Protein AF-A0A371E6W8-F1 (afdb_monomer)

Radius of gyration: 23.43 Å; Cα contacts (8 Å, |Δi|>4): 97; chains: 1; bounding box: 59×49×52 Å

Solvent-accessible surface area (backbone atoms only — not comparable to full-atom values): 14182 Å² total; per-residue (Å²): 139,81,85,80,76,84,75,88,72,76,83,78,86,79,82,90,76,79,87,82,80,89,87,87,87,89,87,84,86,88,83,90,84,78,90,79,74,81,84,56,63,61,93,63,74,95,78,73,58,72,66,61,55,50,50,54,28,56,77,70,69,49,84,85,81,81,55,56,73,90,44,66,69,83,51,40,67,64,51,53,52,50,53,52,51,54,51,46,46,53,62,52,33,75,78,48,79,73,51,54,80,77,47,44,63,58,40,52,50,52,56,31,67,39,60,36,93,54,44,70,44,24,57,39,30,73,72,72,32,46,82,72,87,51,72,65,42,70,77,42,85,29,69,75,62,70,68,62,46,75,69,61,52,51,55,50,50,51,54,30,49,70,47,32,59,59,55,46,51,54,26,47,54,39,35,48,53,50,50,52,56,52,47,55,63,54,50,74,75,55,80,89,79,89,81,60,91,89,62,89,73,90,75,80,60,78,82,56,101,83,66,56,97,84,56,81,114

Nearest PDB structures (foldseek):
  3oyj-assembly1_A-2  TM=7.936E-01  e=2.667E-03  Human spumaretrovirus
  4bdy-assembly1_A  TM=8.231E-01  e=4.164E-03  Human spumaretrovirus
  3oyn-assembly1_A  TM=8.223E-01  e=8.121E-03  Human spumaretrovirus
  7q5b-assembly1_A  TM=6.671E-01  e=5.815E-03  Saccharomyces cerevisiae S288C
  7q5b-assembly1_B  TM=6.963E-01  e=9.078E-03  Saccharomyces cerevisiae S288C

Mean predicted aligned error: 14.88 Å

Foldseek 3Di:
DDDDDDDDDDPCPDDPDDDDDDDDDDDDDDDDDDPPPDPQDDPDPCDDDPVVVVVVCVVVVHDDDGDHPVCCVVCVVVVVLVVQLVVLLVVVCVVVVPVSVVCSVVSVLCQQQDQDPQQSDGVVCLVQLDHDDDPVCVVDVDCCNVVPDPVVVVVVSVVSVVCSVVSNVSSVVSNVVVVVVVCVVVCVPDDDDDDDPPDDDDDDDDDDPPDDPPDDD

Organism: Mucuna pruriens (NCBI:txid157652)

Sequence (217 aa):
MGSRYPWPFPNSSRATQVLVGSSRLLHQMGGGRAAYRPKSYQTMAPSLPPRVTTNFCKELRIRQSFTSVEHPQSNGQAKAANKVILRGLRKRLEEAKGRWAEELPQVLWSYHTTPLSTTNETPFRLTFGTEAVIPVEIGEPSPRTALFEPRENEEELRANLDMLHEVREVAHVREYAVKTRVAGRYDRRAIPRKFHPQDLILRKVTRLTNSNKLTPN

InterPro domains:
  IPR012337 Ribonuclease H-like superfamily [SSF53098] (53-125)
  IPR036397 Ribonuclease H superfamily [G3DSA:3.30.420.10] (41-177)

pLDDT: mean 72.23, std 24.49, range [22.77, 97.5]

Structure (mmCIF, N/CA/C/O backbone):
data_AF-A0A371E6W8-F1
#
_entry.id   AF-A0A371E6W8-F1
#
loop_
_atom_site.group_PDB
_atom_site.id
_atom_site.type_symbol
_atom_site.label_atom_id
_atom_site.label_alt_id
_atom_site.label_comp_id
_atom_site.label_asym_id
_atom_site.label_entity_id
_atom_site.label_seq_id
_atom_site.pdbx_PDB_ins_code
_atom_site.Cartn_x
_atom_site.Cartn_y
_atom_site.Cartn_z
_atom_site.occupancy
_atom_site.B_iso_or_equiv
_atom_site.auth_seq_id
_atom_site.auth_comp_id
_atom_site.auth_asym_id
_atom_site.auth_atom_id
_atom_site.pdbx_PDB_model_num
ATOM 1 N N . MET A 1 1 ? -4.429 24.603 21.345 1.00 28.91 1 MET A N 1
ATOM 2 C CA . MET A 1 1 ? -5.122 23.393 21.832 1.00 28.91 1 MET A CA 1
ATOM 3 C C . MET A 1 1 ? -4.914 22.293 20.804 1.00 28.91 1 MET A C 1
ATOM 5 O O . MET A 1 1 ? -5.586 22.288 19.786 1.00 28.91 1 MET A O 1
ATOM 9 N N . GLY A 1 2 ? -3.889 21.460 20.986 1.00 30.53 2 GLY A N 1
ATOM 10 C CA . GLY A 1 2 ? -3.610 20.336 20.089 1.00 30.53 2 GLY A CA 1
ATOM 11 C C . GLY A 1 2 ? -4.064 19.054 20.766 1.00 30.53 2 GLY A C 1
ATOM 12 O O . GLY A 1 2 ? -3.361 18.567 21.648 1.00 30.53 2 GLY A O 1
ATOM 13 N N . SER A 1 3 ? -5.246 18.556 20.407 1.00 30.55 3 SER A N 1
ATOM 14 C CA . SER A 1 3 ? -5.737 17.282 20.928 1.00 30.55 3 SER A CA 1
ATOM 15 C C . SER A 1 3 ? -4.880 16.150 20.357 1.00 30.55 3 SER A C 1
ATOM 17 O O . SER A 1 3 ? -4.926 15.860 19.162 1.00 30.55 3 SER A O 1
ATOM 19 N N . ARG A 1 4 ? -4.025 15.558 21.199 1.00 36.75 4 ARG A N 1
ATOM 20 C CA . ARG A 1 4 ? -3.280 14.334 20.888 1.00 36.75 4 ARG A CA 1
ATOM 21 C C . ARG A 1 4 ? -4.172 13.153 21.237 1.00 36.75 4 ARG A C 1
ATOM 23 O O . ARG A 1 4 ? -4.150 12.688 22.371 1.00 36.75 4 ARG A O 1
ATOM 30 N N . TYR A 1 5 ? -4.941 12.671 20.269 1.00 36.97 5 TYR A N 1
ATOM 31 C CA . TYR A 1 5 ? -5.586 11.370 20.406 1.00 36.97 5 TYR A CA 1
ATOM 32 C C . TYR A 1 5 ? -4.543 10.261 20.172 1.00 36.97 5 TYR A C 1
ATOM 34 O O . TYR A 1 5 ? -3.871 10.270 19.134 1.00 36.97 5 TYR A O 1
ATOM 42 N N . PRO A 1 6 ? -4.348 9.335 21.125 1.00 39.00 6 PRO A N 1
ATOM 43 C CA . PRO A 1 6 ? -3.501 8.167 20.929 1.00 39.00 6 PRO A CA 1
ATOM 44 C C . PRO A 1 6 ? -4.176 7.206 19.941 1.00 39.00 6 PRO A C 1
ATOM 46 O O . PRO A 1 6 ? -5.302 6.763 20.151 1.00 39.00 6 PRO A O 1
ATOM 49 N N . TRP A 1 7 ? -3.491 6.914 18.837 1.00 40.84 7 TRP A N 1
ATOM 50 C CA . TRP A 1 7 ? -3.974 6.022 17.782 1.00 40.84 7 TRP A CA 1
ATOM 51 C C . TRP A 1 7 ? -3.982 4.564 18.253 1.00 40.84 7 TRP A C 1
ATOM 53 O O . TRP A 1 7 ? -2.954 4.102 18.758 1.00 40.84 7 TRP A O 1
ATOM 63 N N . PRO A 1 8 ? -5.074 3.806 18.052 1.00 37.53 8 PRO A N 1
ATOM 64 C CA . PRO A 1 8 ? -5.091 2.390 18.368 1.00 37.53 8 PRO A CA 1
ATOM 65 C C . PRO A 1 8 ? -4.356 1.641 17.253 1.00 37.53 8 PRO A C 1
ATOM 67 O O . PRO A 1 8 ? -4.936 1.260 16.241 1.00 37.53 8 PRO A O 1
ATOM 70 N N . PHE A 1 9 ? -3.050 1.442 17.414 1.00 35.62 9 PHE A N 1
ATOM 71 C CA . PHE A 1 9 ? -2.365 0.371 16.700 1.00 35.62 9 PHE A CA 1
ATOM 72 C C . PHE A 1 9 ? -2.680 -0.945 17.424 1.00 35.62 9 PHE A C 1
ATOM 74 O O . PHE A 1 9 ? -2.360 -1.066 18.608 1.00 35.62 9 PHE A O 1
ATOM 81 N N . PRO A 1 10 ? -3.263 -1.957 16.762 1.00 34.22 10 PRO A N 1
ATOM 82 C CA . PRO A 1 10 ? -3.248 -3.312 17.291 1.00 34.22 10 PRO A CA 1
ATOM 83 C C . PRO A 1 10 ? -1.788 -3.771 17.395 1.00 34.22 10 PRO A C 1
ATOM 85 O O . PRO A 1 10 ? -1.040 -3.668 16.420 1.00 34.22 10 PRO A O 1
ATOM 88 N N . ASN A 1 11 ? -1.376 -4.263 18.568 1.00 27.16 11 ASN A N 1
ATOM 89 C CA . ASN A 1 11 ? -0.048 -4.841 18.791 1.00 27.16 11 ASN A CA 1
ATOM 90 C C . ASN A 1 11 ? 0.247 -5.907 17.722 1.00 27.16 11 ASN A C 1
ATOM 92 O O . ASN A 1 11 ? -0.306 -7.008 17.740 1.00 27.16 11 ASN A O 1
ATOM 96 N N . SER A 1 12 ? 1.118 -5.580 16.766 1.00 32.25 12 SER A N 1
ATOM 97 C CA . SER A 1 12 ? 1.444 -6.453 15.643 1.00 32.25 12 SER A CA 1
ATOM 98 C C . SER A 1 12 ? 2.452 -7.526 16.063 1.00 32.25 12 SER A C 1
ATOM 100 O O . SER A 1 12 ? 3.624 -7.473 15.694 1.00 32.25 12 SER A O 1
ATOM 102 N N . SER A 1 13 ? 2.014 -8.535 16.815 1.00 29.78 13 SER A N 1
ATOM 103 C CA . SER A 1 13 ? 2.818 -9.752 17.010 1.00 29.78 13 SER A CA 1
ATOM 104 C C . SER A 1 13 ? 2.622 -10.791 15.902 1.00 29.78 13 SER A C 1
ATOM 106 O O . SER A 1 13 ? 3.294 -11.817 15.920 1.00 29.78 13 SER A O 1
ATOM 108 N N . ARG A 1 14 ? 1.767 -10.550 14.897 1.00 30.12 14 ARG A N 1
ATOM 109 C CA . ARG A 1 14 ? 1.618 -11.441 13.732 1.00 30.12 14 ARG A CA 1
ATOM 110 C C . ARG A 1 14 ? 1.256 -10.672 12.461 1.00 30.12 14 ARG A C 1
ATOM 112 O O . ARG A 1 14 ? 0.097 -10.588 12.084 1.00 30.12 14 ARG A O 1
ATOM 119 N N . ALA A 1 15 ? 2.265 -10.144 11.776 1.00 26.59 15 ALA A N 1
ATOM 120 C CA . ALA A 1 15 ? 2.149 -9.713 10.383 1.00 26.59 15 ALA A CA 1
ATOM 121 C C . ALA A 1 15 ? 3.410 -10.134 9.619 1.00 26.59 15 ALA A C 1
ATOM 123 O O . ALA A 1 15 ? 4.240 -9.320 9.229 1.00 26.59 15 ALA A O 1
ATOM 124 N N . THR A 1 16 ? 3.581 -11.444 9.434 1.00 26.95 16 THR A N 1
ATOM 125 C CA . THR A 1 16 ? 4.568 -11.995 8.499 1.00 26.95 16 THR A CA 1
ATOM 126 C C . THR A 1 16 ? 3.832 -12.432 7.239 1.00 26.95 16 THR A C 1
ATOM 128 O O . THR A 1 16 ? 3.564 -13.608 7.030 1.00 26.95 16 THR A O 1
ATOM 131 N N . GLN A 1 17 ? 3.479 -11.470 6.391 1.00 26.89 17 GLN A N 1
ATOM 132 C CA . GLN A 1 17 ? 3.179 -11.734 4.986 1.00 26.89 17 GLN A CA 1
ATOM 133 C C . GLN A 1 17 ? 3.990 -10.759 4.140 1.00 26.89 17 GLN A C 1
ATOM 135 O O . GLN A 1 17 ? 3.574 -9.651 3.818 1.00 26.89 17 GLN A O 1
ATOM 140 N N . VAL A 1 18 ? 5.203 -11.192 3.802 1.00 27.94 18 VAL A N 1
ATOM 141 C CA . VAL A 1 18 ? 5.936 -10.650 2.662 1.00 27.94 18 VAL A CA 1
ATOM 142 C C . VAL A 1 18 ? 5.281 -11.260 1.428 1.00 27.94 18 VAL A C 1
ATOM 144 O O . VAL A 1 18 ? 5.346 -12.472 1.230 1.00 27.94 18 VAL A O 1
ATOM 147 N N . LEU A 1 19 ? 4.616 -10.428 0.628 1.00 23.56 19 LEU A N 1
ATOM 148 C CA . LEU A 1 19 ? 4.056 -10.810 -0.666 1.00 23.56 19 LEU A CA 1
ATOM 149 C C . LEU A 1 19 ? 5.173 -11.372 -1.558 1.00 23.56 19 LEU A C 1
ATOM 151 O O . LEU A 1 19 ? 6.033 -10.649 -2.060 1.00 23.56 19 LEU A O 1
ATOM 155 N N . VAL A 1 20 ? 5.154 -12.693 -1.723 1.00 32.69 20 VAL A N 1
ATOM 156 C CA . VAL A 1 20 ? 5.884 -13.429 -2.752 1.00 32.69 20 VAL A CA 1
ATOM 157 C C . VAL A 1 20 ? 5.051 -13.349 -4.029 1.00 32.69 20 VAL A C 1
ATOM 159 O O . VAL A 1 20 ? 3.929 -13.841 -4.067 1.00 32.69 20 VAL A O 1
ATOM 162 N N . GLY A 1 21 ? 5.599 -12.726 -5.073 1.00 25.44 21 GLY A N 1
ATOM 163 C CA . GLY A 1 21 ? 5.036 -12.713 -6.423 1.00 25.44 21 GLY A CA 1
ATOM 164 C C . GLY A 1 21 ? 5.938 -13.490 -7.378 1.00 25.44 21 GLY A C 1
ATOM 165 O O . GLY A 1 21 ? 7.116 -13.173 -7.529 1.00 25.44 21 GLY A O 1
ATOM 166 N N . SER A 1 22 ? 5.369 -14.539 -7.958 1.00 24.81 22 SER A N 1
ATOM 167 C CA . SER A 1 22 ? 5.996 -15.669 -8.643 1.00 24.81 22 SER A CA 1
ATOM 168 C C . SER A 1 22 ? 6.833 -15.360 -9.890 1.00 24.81 22 SER A C 1
ATOM 170 O O . SER A 1 22 ? 6.531 -14.476 -10.686 1.00 24.81 22 SER A O 1
ATOM 172 N N . SER A 1 23 ? 7.842 -16.211 -10.098 1.00 24.88 23 SER A N 1
ATOM 173 C CA . SER A 1 23 ? 8.599 -16.377 -11.340 1.00 24.88 23 SER A CA 1
ATOM 174 C C . SER A 1 23 ? 8.321 -17.775 -11.919 1.00 24.88 23 SER A C 1
ATOM 176 O O . SER A 1 23 ? 8.393 -18.769 -11.197 1.00 24.88 23 SER A O 1
ATOM 178 N N . ARG A 1 24 ? 8.004 -17.840 -13.216 1.00 24.92 24 ARG A N 1
ATOM 179 C CA . ARG A 1 24 ? 8.022 -19.007 -14.128 1.00 24.92 24 ARG A CA 1
ATOM 180 C C . ARG A 1 24 ? 8.459 -18.414 -15.476 1.00 24.92 24 ARG A C 1
ATOM 182 O O . ARG A 1 24 ? 7.909 -17.389 -15.849 1.00 24.92 24 ARG A O 1
ATOM 189 N N . LEU A 1 25 ? 9.451 -18.886 -16.227 1.00 26.02 25 LEU A N 1
ATOM 190 C CA . LEU A 1 25 ? 10.055 -20.204 -16.421 1.00 26.02 25 LEU A CA 1
ATOM 191 C C . LEU A 1 25 ? 11.552 -20.039 -16.766 1.00 26.02 25 LEU A C 1
ATOM 193 O O . LEU A 1 25 ? 11.917 -19.085 -17.448 1.00 26.02 25 LEU A O 1
ATOM 197 N N . LEU A 1 26 ? 12.391 -21.003 -16.374 1.00 28.69 26 LEU A N 1
ATOM 198 C CA . LEU A 1 26 ? 13.688 -21.278 -17.008 1.00 28.69 26 LEU A CA 1
ATOM 199 C C . LEU A 1 26 ? 13.888 -22.795 -17.107 1.00 28.69 26 LEU A C 1
ATOM 201 O O . LEU A 1 26 ? 13.787 -23.495 -16.105 1.00 28.69 26 LEU A O 1
ATOM 205 N N . HIS A 1 27 ? 14.220 -23.256 -18.308 1.00 27.94 27 HIS A N 1
ATOM 206 C CA . HIS A 1 27 ? 14.991 -24.460 -18.645 1.00 27.94 27 HIS A CA 1
ATOM 207 C C . HIS A 1 27 ? 15.709 -24.107 -19.964 1.00 27.94 27 HIS A C 1
ATOM 209 O O . HIS A 1 27 ? 15.103 -23.441 -20.796 1.00 27.94 27 HIS A O 1
ATOM 215 N N . GLN A 1 28 ? 16.953 -24.471 -20.276 1.00 26.64 28 GLN A N 1
ATOM 216 C CA . GLN A 1 28 ? 18.067 -25.144 -19.595 1.00 26.64 28 GLN A CA 1
ATOM 217 C C . GLN A 1 28 ? 19.309 -24.976 -20.516 1.00 26.64 28 GLN A C 1
ATOM 219 O O . GLN A 1 28 ? 19.179 -24.423 -21.605 1.00 26.64 28 GLN A O 1
ATOM 224 N N . MET A 1 29 ? 20.457 -25.535 -20.100 1.00 22.77 29 MET A N 1
ATOM 225 C CA . MET A 1 29 ? 21.792 -25.636 -20.738 1.00 22.77 29 MET A CA 1
ATOM 226 C C . MET A 1 29 ? 22.734 -24.497 -20.298 1.00 22.77 29 MET A C 1
ATOM 228 O O . MET A 1 29 ? 22.513 -23.342 -20.623 1.00 22.77 29 MET A O 1
ATOM 232 N N . GLY A 1 30 ? 23.768 -24.687 -19.472 1.00 26.36 30 GLY A N 1
ATOM 233 C CA . GLY A 1 30 ? 24.645 -25.844 -19.280 1.00 26.36 30 GLY A CA 1
ATOM 234 C C . GLY A 1 30 ? 25.975 -25.571 -19.989 1.00 26.36 30 GLY A C 1
ATOM 235 O O . GLY A 1 30 ? 26.067 -25.777 -21.190 1.00 26.36 30 GLY A O 1
ATOM 236 N N . GLY A 1 31 ? 26.991 -25.090 -19.261 1.00 24.52 31 GLY A N 1
ATOM 237 C CA . GLY A 1 31 ? 28.349 -24.884 -19.791 1.00 24.52 31 GLY A CA 1
ATOM 238 C C . GLY A 1 31 ? 29.121 -23.816 -19.015 1.00 24.52 31 GLY A C 1
ATOM 239 O O . GLY A 1 31 ? 28.704 -22.666 -18.959 1.00 24.52 31 GLY A O 1
ATOM 240 N N . GLY A 1 32 ? 30.193 -24.219 -18.331 1.00 27.38 32 GLY A N 1
ATOM 241 C CA . GLY A 1 32 ? 30.806 -23.452 -17.248 1.00 27.38 32 GLY A CA 1
ATOM 242 C C . GLY A 1 32 ? 31.886 -22.421 -17.603 1.00 27.38 32 GLY A C 1
ATOM 243 O O . GLY A 1 32 ? 32.284 -22.241 -18.749 1.00 27.38 32 GLY A O 1
ATOM 244 N N . ARG A 1 33 ? 32.420 -21.883 -16.494 1.00 28.64 33 ARG A N 1
ATOM 245 C CA . ARG A 1 33 ? 33.581 -20.998 -16.254 1.00 28.64 33 ARG A CA 1
ATOM 246 C C . ARG A 1 33 ? 33.255 -19.524 -15.973 1.00 28.64 33 ARG A C 1
ATOM 248 O O . ARG A 1 33 ? 32.541 -18.858 -16.704 1.00 28.64 33 ARG A O 1
ATOM 255 N N . ALA A 1 34 ? 33.858 -19.078 -14.865 1.00 27.69 34 ALA A N 1
ATOM 256 C CA . ALA A 1 34 ? 33.789 -17.780 -14.194 1.00 27.69 34 ALA A CA 1
ATOM 257 C C . ALA A 1 34 ? 32.403 -17.388 -13.647 1.00 27.69 34 ALA A C 1
ATOM 259 O O . ALA A 1 34 ? 31.585 -16.766 -14.316 1.00 27.69 34 ALA A O 1
ATOM 260 N N . ALA A 1 35 ? 32.170 -17.698 -12.367 1.00 27.05 35 ALA A N 1
ATOM 261 C CA . ALA A 1 35 ? 31.040 -17.179 -11.603 1.00 27.05 35 ALA A CA 1
ATOM 262 C C . ALA A 1 35 ? 31.192 -15.660 -11.393 1.00 27.05 35 ALA A C 1
ATOM 264 O O . ALA A 1 35 ? 31.630 -15.191 -10.342 1.00 27.05 35 ALA A O 1
ATOM 265 N N . TYR A 1 36 ? 30.830 -14.875 -12.407 1.00 30.41 36 TYR A N 1
ATOM 266 C CA . TYR A 1 36 ? 30.583 -13.452 -12.249 1.00 30.41 36 TYR A CA 1
ATOM 267 C C . TYR A 1 36 ? 29.323 -13.287 -11.394 1.00 30.41 36 TYR A C 1
ATOM 269 O O . TYR A 1 36 ? 28.207 -13.549 -11.836 1.00 30.41 36 TYR A O 1
ATOM 277 N N . ARG A 1 37 ? 29.510 -12.908 -10.127 1.00 25.42 37 ARG A N 1
ATOM 278 C CA . ARG A 1 37 ? 28.429 -12.655 -9.169 1.00 25.42 37 ARG A CA 1
ATOM 279 C C . ARG A 1 37 ? 27.874 -11.249 -9.436 1.00 25.42 37 ARG A C 1
ATOM 281 O O . ARG A 1 37 ? 28.587 -10.283 -9.152 1.00 25.42 37 ARG A O 1
ATOM 288 N N . PRO A 1 38 ? 26.642 -11.076 -9.950 1.00 28.50 38 PRO A N 1
ATOM 289 C CA . PRO A 1 38 ? 26.111 -9.742 -10.189 1.00 28.50 38 PRO A CA 1
ATOM 290 C C . PRO A 1 38 ? 25.911 -9.052 -8.837 1.00 28.50 38 PRO A C 1
ATOM 292 O O . PRO A 1 38 ? 25.136 -9.515 -8.000 1.00 28.50 38 PRO A O 1
ATOM 295 N N . LYS A 1 39 ? 26.621 -7.947 -8.593 1.00 29.12 39 LYS A N 1
ATOM 296 C CA . LYS A 1 39 ? 26.328 -7.053 -7.468 1.00 29.12 39 LYS A CA 1
ATOM 297 C C . LYS A 1 39 ? 25.101 -6.217 -7.836 1.00 29.12 39 LYS A C 1
ATOM 299 O O . LYS A 1 39 ? 25.222 -5.114 -8.359 1.00 29.12 39 LYS A O 1
ATOM 304 N N . SER A 1 40 ? 23.912 -6.760 -7.600 1.00 32.44 40 SER A N 1
ATOM 305 C CA . SER A 1 40 ? 22.656 -6.015 -7.674 1.00 32.44 40 SER A CA 1
ATOM 306 C C . SER A 1 40 ? 22.474 -5.223 -6.382 1.00 32.44 40 SER A C 1
ATOM 308 O O . SER A 1 40 ? 21.963 -5.734 -5.385 1.00 32.44 40 SER A O 1
ATOM 310 N N . TYR A 1 41 ? 22.914 -3.970 -6.386 1.00 34.06 41 TYR A N 1
ATOM 311 C CA . TYR A 1 41 ? 22.511 -3.021 -5.361 1.00 34.06 41 TYR A CA 1
ATOM 312 C C . TYR A 1 41 ? 21.059 -2.636 -5.656 1.00 34.06 41 TYR A C 1
ATOM 314 O O . TYR A 1 41 ? 20.782 -1.873 -6.579 1.00 34.06 41 TYR A O 1
ATOM 322 N N . GLN A 1 42 ? 20.111 -3.159 -4.875 1.00 41.91 42 GLN A N 1
ATOM 323 C CA . GLN A 1 42 ? 18.869 -2.419 -4.643 1.00 41.91 42 GLN A CA 1
ATOM 324 C C . GLN A 1 42 ? 19.259 -0.983 -4.263 1.00 41.91 42 GLN A C 1
ATOM 326 O O . GLN A 1 42 ? 20.332 -0.778 -3.692 1.00 41.91 42 GLN A O 1
ATOM 331 N N . THR A 1 43 ? 18.423 0.012 -4.566 1.00 39.72 43 THR A N 1
ATOM 332 C CA . THR A 1 43 ? 18.554 1.356 -3.984 1.00 39.72 43 THR A CA 1
ATOM 333 C C . THR A 1 43 ? 18.329 1.249 -2.472 1.00 39.72 43 THR A C 1
ATOM 335 O O . THR A 1 43 ? 17.279 1.599 -1.948 1.00 39.72 43 THR A O 1
ATOM 338 N N . MET A 1 44 ? 19.303 0.671 -1.780 1.00 34.59 44 MET A N 1
ATOM 339 C CA . MET A 1 44 ? 19.497 0.764 -0.359 1.00 34.59 44 MET A CA 1
ATOM 340 C C . MET A 1 44 ? 20.039 2.171 -0.164 1.00 34.59 44 MET A C 1
ATOM 342 O O . MET A 1 44 ? 21.174 2.469 -0.536 1.00 34.59 44 MET A O 1
ATOM 346 N N .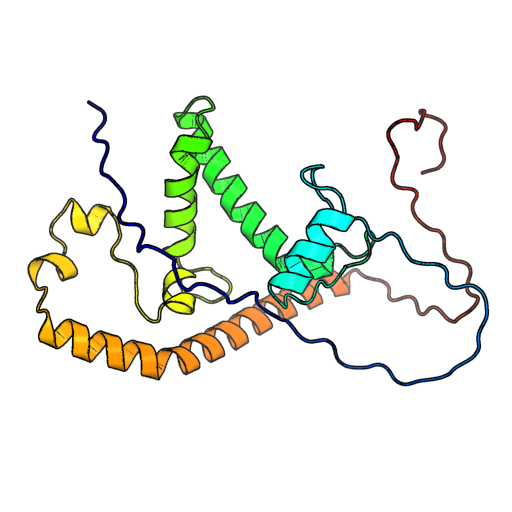 ALA A 1 45 ? 19.229 3.045 0.431 1.00 34.91 45 ALA A N 1
ATOM 347 C CA . ALA A 1 45 ? 19.830 4.000 1.346 1.00 34.91 45 ALA A CA 1
ATOM 348 C C . ALA A 1 45 ? 20.762 3.191 2.278 1.00 34.91 45 ALA A C 1
ATOM 350 O O . ALA A 1 45 ? 20.386 2.077 2.658 1.00 34.91 45 ALA A O 1
ATOM 351 N N . PRO A 1 46 ? 21.986 3.655 2.566 1.00 39.81 46 PRO A N 1
ATOM 352 C CA . PRO A 1 46 ? 23.003 2.856 3.239 1.00 39.81 46 PRO A CA 1
ATOM 353 C C . PRO A 1 46 ? 22.618 2.684 4.709 1.00 39.81 46 PRO A C 1
ATOM 355 O O . PRO A 1 46 ? 23.111 3.407 5.563 1.00 39.81 46 PRO A O 1
ATOM 358 N N . SER A 1 47 ? 21.692 1.778 5.012 1.00 56.56 47 SER A N 1
ATOM 359 C CA . SER A 1 47 ? 21.238 1.571 6.384 1.00 56.56 47 SER A CA 1
ATOM 360 C C . SER A 1 47 ? 21.695 0.252 6.990 1.00 56.56 47 SER A C 1
ATOM 362 O O . SER A 1 47 ? 21.758 0.205 8.208 1.00 56.56 47 SER A O 1
ATOM 364 N N . LEU A 1 48 ? 22.123 -0.770 6.228 1.00 49.72 48 LEU A N 1
ATOM 365 C CA . LEU A 1 48 ? 22.749 -1.980 6.796 1.00 49.72 48 LEU A CA 1
ATOM 366 C C . LEU A 1 48 ? 23.719 -2.688 5.816 1.00 49.72 48 LEU A C 1
ATOM 368 O O . LEU A 1 48 ? 23.440 -2.746 4.615 1.00 49.72 48 LEU A O 1
ATOM 372 N N . PRO A 1 49 ? 24.834 -3.287 6.292 1.00 68.31 49 PRO A N 1
ATOM 373 C CA . PRO A 1 49 ? 25.753 -4.056 5.450 1.00 68.31 49 PRO A CA 1
ATOM 374 C C . PRO A 1 49 ? 25.088 -5.314 4.852 1.00 68.31 49 PRO A C 1
ATOM 376 O O . PRO A 1 49 ? 24.373 -6.016 5.571 1.00 68.31 49 PRO A O 1
ATOM 379 N N . PRO A 1 50 ? 25.401 -5.712 3.599 1.00 68.56 50 PRO A N 1
ATOM 380 C CA . PRO A 1 50 ? 24.764 -6.858 2.929 1.00 68.56 50 PRO A CA 1
ATOM 381 C C . PRO A 1 50 ? 24.858 -8.196 3.680 1.00 68.56 50 PRO A C 1
ATOM 383 O O . PRO A 1 50 ? 24.016 -9.074 3.512 1.00 68.56 50 PRO A O 1
ATOM 386 N N . ARG A 1 51 ? 25.898 -8.381 4.502 1.00 72.12 51 ARG A N 1
ATOM 387 C CA . ARG A 1 51 ? 26.075 -9.596 5.316 1.00 72.12 51 ARG A CA 1
ATOM 388 C C . ARG A 1 51 ? 25.068 -9.665 6.463 1.00 72.12 51 ARG A C 1
ATOM 390 O O . ARG A 1 51 ? 24.489 -10.720 6.690 1.00 72.12 51 ARG A O 1
ATOM 397 N N . VAL A 1 52 ? 24.830 -8.532 7.124 1.00 77.94 52 VAL A N 1
ATOM 398 C CA . VAL A 1 52 ? 23.869 -8.410 8.228 1.00 77.94 52 VAL A CA 1
ATOM 399 C C . VAL A 1 52 ? 22.457 -8.673 7.712 1.00 77.94 52 VAL A C 1
ATOM 401 O O . VAL A 1 52 ? 21.739 -9.494 8.272 1.00 77.94 52 VAL A O 1
ATOM 404 N N . THR A 1 53 ? 22.089 -8.073 6.577 1.00 76.44 53 THR A N 1
ATOM 405 C CA . THR A 1 53 ? 20.763 -8.277 5.975 1.00 76.44 53 THR A CA 1
ATOM 406 C C . THR A 1 53 ? 20.561 -9.708 5.474 1.00 76.44 53 THR A C 1
ATOM 408 O O . THR A 1 53 ? 19.472 -10.261 5.615 1.00 76.44 53 THR A O 1
ATOM 411 N N . THR A 1 54 ? 21.600 -10.345 4.921 1.00 80.88 54 THR A N 1
ATOM 412 C CA . THR A 1 54 ? 21.531 -11.749 4.476 1.00 80.88 54 THR A CA 1
ATOM 413 C C . THR A 1 54 ? 21.306 -12.703 5.648 1.00 80.88 54 THR A C 1
ATOM 415 O O . THR A 1 54 ? 20.487 -13.611 5.534 1.00 80.88 54 THR A O 1
ATOM 418 N N . ASN A 1 55 ? 22.019 -12.511 6.760 1.00 85.06 55 ASN A N 1
ATOM 419 C CA . ASN A 1 55 ? 21.874 -13.361 7.942 1.00 85.06 55 ASN A CA 1
ATOM 420 C C . ASN A 1 55 ? 20.499 -13.178 8.587 1.00 85.06 55 ASN A C 1
ATOM 422 O O . ASN A 1 55 ? 19.793 -14.163 8.775 1.00 85.06 55 ASN A O 1
ATOM 426 N N . PHE A 1 56 ? 20.066 -11.929 8.767 1.00 84.31 56 PHE A N 1
ATOM 427 C CA . PHE A 1 56 ? 18.734 -11.603 9.276 1.00 84.31 56 PHE A CA 1
ATOM 428 C C . PHE A 1 56 ? 17.612 -12.262 8.456 1.00 84.31 56 PHE A C 1
ATOM 430 O O . PHE A 1 56 ? 16.712 -12.899 9.000 1.00 84.31 56 PHE A O 1
ATOM 437 N N . CYS A 1 57 ? 17.676 -12.185 7.121 1.00 86.56 57 CYS A N 1
ATOM 438 C CA . CYS A 1 57 ? 16.671 -12.842 6.286 1.00 86.56 57 CYS A CA 1
ATOM 439 C C . CYS A 1 57 ? 16.744 -14.370 6.352 1.00 86.56 57 CYS A C 1
ATOM 441 O O . CYS A 1 57 ? 15.703 -15.013 6.282 1.00 86.56 57 CYS A O 1
ATOM 443 N N . LYS A 1 58 ? 17.931 -14.967 6.500 1.00 86.75 58 LYS A N 1
ATOM 444 C CA . LYS A 1 58 ? 18.058 -16.422 6.675 1.00 86.75 58 LYS A CA 1
ATOM 445 C C . LYS A 1 58 ? 17.447 -16.892 7.992 1.00 86.75 58 LYS A C 1
ATOM 447 O O . LYS A 1 58 ? 16.709 -17.873 7.978 1.00 86.75 58 LYS A O 1
ATOM 452 N N . GLU A 1 59 ? 17.716 -16.184 9.087 1.00 90.88 59 GLU A N 1
ATOM 453 C CA . GLU A 1 59 ? 17.151 -16.471 10.412 1.00 90.88 59 GLU A CA 1
ATOM 454 C C . GLU A 1 59 ? 15.620 -16.447 10.379 1.00 90.88 59 GLU A C 1
ATOM 456 O O . GLU A 1 59 ? 14.969 -17.365 10.872 1.00 90.88 59 GLU A O 1
ATOM 461 N N . LEU A 1 60 ? 15.041 -15.460 9.690 1.00 91.69 60 LEU A N 1
ATOM 462 C CA . LEU A 1 60 ? 13.591 -15.327 9.526 1.00 91.69 60 LEU A CA 1
ATOM 463 C C . LEU A 1 60 ? 13.004 -16.157 8.370 1.00 91.69 60 LEU A C 1
ATOM 465 O O . LEU A 1 60 ? 11.821 -16.020 8.061 1.00 91.69 60 LEU A O 1
ATOM 469 N N . ARG A 1 61 ? 13.806 -17.002 7.705 1.00 89.69 61 ARG A N 1
ATOM 470 C CA . ARG A 1 61 ? 13.404 -17.801 6.527 1.00 89.69 61 ARG A CA 1
ATOM 471 C C . ARG A 1 61 ? 12.804 -16.963 5.383 1.00 89.69 61 ARG A C 1
ATOM 473 O O . ARG A 1 61 ? 11.982 -17.439 4.602 1.00 89.69 61 ARG A O 1
ATOM 480 N N . ILE A 1 62 ? 13.246 -15.715 5.250 1.00 88.50 62 ILE A N 1
ATOM 481 C CA . ILE A 1 62 ? 12.842 -14.782 4.197 1.00 88.50 62 ILE A CA 1
ATOM 482 C C . ILE A 1 62 ? 13.713 -15.010 2.960 1.00 88.50 62 ILE A C 1
ATOM 484 O O . ILE A 1 62 ? 14.934 -14.826 2.977 1.00 88.50 62 ILE A O 1
ATOM 488 N N . ARG A 1 63 ? 13.077 -15.352 1.837 1.00 84.06 63 ARG A N 1
ATOM 489 C CA . ARG A 1 63 ? 13.753 -15.449 0.540 1.00 84.06 63 ARG A CA 1
ATOM 490 C C . ARG A 1 63 ? 13.976 -14.053 -0.043 1.00 84.06 63 ARG A C 1
ATOM 492 O O . ARG A 1 63 ? 13.033 -13.402 -0.483 1.00 84.06 63 ARG A O 1
ATOM 499 N N . GLN A 1 64 ? 15.231 -13.617 -0.110 1.00 78.00 64 GLN A N 1
ATOM 500 C CA . GLN A 1 64 ? 15.585 -12.377 -0.800 1.00 78.00 64 GLN A CA 1
ATOM 501 C C . GLN A 1 64 ? 15.578 -12.580 -2.319 1.00 78.00 64 GLN A C 1
ATOM 503 O O . GLN A 1 64 ? 16.191 -13.514 -2.839 1.00 78.00 64 GLN A O 1
ATOM 508 N N . SER A 1 65 ? 14.904 -11.680 -3.030 1.00 77.50 65 SER A N 1
ATOM 509 C CA . SER A 1 65 ? 14.973 -11.571 -4.484 1.00 77.50 65 SER A CA 1
ATOM 510 C C . SER A 1 65 ? 15.560 -10.213 -4.855 1.00 77.50 65 SER A C 1
ATOM 512 O O . SER A 1 65 ? 15.201 -9.182 -4.284 1.00 77.50 65 SER A O 1
ATOM 514 N N . PHE A 1 66 ? 16.504 -10.217 -5.793 1.00 69.69 66 PHE A N 1
ATOM 515 C CA . PHE A 1 66 ? 17.134 -8.999 -6.280 1.00 69.69 66 PHE A CA 1
ATOM 516 C C . PHE A 1 66 ? 16.692 -8.724 -7.707 1.00 69.69 66 PHE A C 1
ATOM 518 O O . PHE A 1 66 ? 16.722 -9.600 -8.568 1.00 69.69 66 PHE A O 1
ATOM 525 N N . THR A 1 67 ? 16.304 -7.481 -7.952 1.00 64.44 67 THR A N 1
ATOM 526 C CA . THR A 1 67 ? 15.993 -6.976 -9.285 1.00 64.44 67 THR A CA 1
ATOM 527 C C . THR A 1 67 ? 17.239 -6.307 -9.851 1.00 64.44 67 THR A C 1
ATOM 529 O O . THR A 1 67 ? 17.948 -5.615 -9.115 1.00 64.44 67 THR A O 1
ATOM 532 N N . SER A 1 68 ? 17.510 -6.477 -11.147 1.00 60.06 68 SER A N 1
ATOM 533 C CA . SER A 1 68 ? 18.596 -5.740 -11.804 1.00 60.06 68 SER A CA 1
ATOM 534 C C . SER A 1 68 ? 18.370 -4.229 -11.668 1.00 60.06 68 SER A C 1
ATOM 536 O O . SER A 1 68 ? 17.234 -3.757 -11.766 1.00 60.06 68 SER A O 1
ATOM 538 N N . VAL A 1 69 ? 19.451 -3.466 -11.470 1.00 55.38 69 VAL A N 1
ATOM 539 C CA . VAL A 1 69 ? 19.431 -1.990 -11.374 1.00 55.38 69 VAL A CA 1
ATOM 540 C C . VAL A 1 69 ? 18.775 -1.367 -12.612 1.00 55.38 69 VAL A C 1
ATOM 542 O O . VAL A 1 69 ? 18.101 -0.343 -12.526 1.00 55.38 69 VAL A O 1
ATOM 545 N N . GLU A 1 70 ? 18.914 -2.035 -13.753 1.00 51.47 70 GLU A N 1
ATOM 546 C CA . GLU A 1 70 ? 18.414 -1.594 -15.053 1.00 51.47 70 GLU A CA 1
ATOM 547 C C . GLU A 1 70 ? 16.927 -1.896 -15.271 1.00 51.47 70 GLU A C 1
ATOM 549 O O . GLU A 1 70 ? 16.353 -1.422 -16.245 1.00 51.47 70 GLU A O 1
ATOM 554 N N . HIS A 1 71 ? 16.287 -2.671 -14.386 1.00 47.66 71 HIS A N 1
ATOM 555 C CA . HIS A 1 71 ? 14.878 -3.068 -14.503 1.00 47.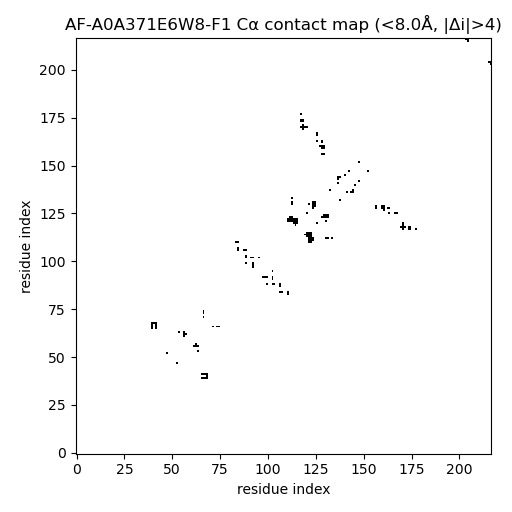66 71 HIS A CA 1
ATOM 556 C C . HIS A 1 71 ? 14.058 -2.553 -13.306 1.00 47.66 71 HIS A C 1
ATOM 558 O O . HIS A 1 71 ? 13.544 -3.324 -12.491 1.00 47.66 71 HIS A O 1
ATOM 564 N N . PRO A 1 72 ? 13.887 -1.221 -13.183 1.00 51.47 72 PRO A N 1
ATOM 565 C CA . PRO A 1 72 ? 13.136 -0.602 -12.096 1.00 51.47 72 PRO A CA 1
ATOM 566 C C . PRO A 1 72 ? 11.655 -1.009 -12.036 1.00 51.47 72 PRO A C 1
ATOM 568 O O . PRO A 1 72 ? 11.026 -0.742 -11.007 1.00 51.47 72 PRO A O 1
ATOM 571 N N . GLN A 1 73 ? 11.116 -1.607 -13.105 1.00 53.59 73 GLN A N 1
ATOM 572 C CA . GLN A 1 73 ? 9.732 -2.081 -13.235 1.00 53.59 73 GLN A CA 1
ATOM 573 C C . GLN A 1 73 ? 9.400 -3.252 -12.309 1.00 53.59 73 GLN A C 1
ATOM 575 O O . GLN A 1 73 ? 8.275 -3.317 -11.821 1.00 53.59 73 GLN A O 1
ATOM 580 N N . SER A 1 74 ? 10.367 -4.115 -11.984 1.00 56.09 74 SER A N 1
ATOM 581 C CA . SER A 1 74 ? 10.139 -5.253 -11.082 1.00 56.09 74 SER A CA 1
ATOM 582 C C . SER A 1 74 ? 9.787 -4.822 -9.649 1.00 56.09 74 SER A C 1
ATOM 584 O O . SER A 1 74 ? 9.185 -5.592 -8.915 1.00 56.09 74 SER A O 1
ATOM 586 N N . ASN A 1 75 ? 10.094 -3.573 -9.266 1.00 71.06 75 ASN A N 1
ATOM 587 C CA . ASN A 1 75 ? 9.666 -2.953 -8.003 1.00 71.06 75 ASN A CA 1
ATOM 588 C C . ASN A 1 75 ? 8.597 -1.854 -8.218 1.00 71.06 75 ASN A C 1
ATOM 590 O O . ASN A 1 75 ? 8.514 -0.875 -7.472 1.00 71.06 75 ASN A O 1
ATOM 594 N N . GLY A 1 76 ? 7.825 -1.951 -9.303 1.00 75.44 76 GLY A N 1
ATOM 595 C CA . GLY A 1 76 ? 6.882 -0.915 -9.727 1.00 75.44 76 GLY A CA 1
ATOM 596 C C . GLY A 1 76 ? 5.752 -0.667 -8.727 1.00 75.44 76 GLY A C 1
ATOM 597 O O . GLY A 1 76 ? 5.393 0.487 -8.501 1.00 75.44 76 GLY A O 1
ATOM 598 N N . GLN A 1 77 ? 5.242 -1.719 -8.077 1.00 79.25 77 GLN A N 1
ATOM 599 C CA . GLN A 1 77 ? 4.171 -1.605 -7.080 1.00 79.25 77 GLN A CA 1
ATOM 600 C C . GLN A 1 77 ? 4.613 -0.805 -5.848 1.00 79.25 77 GLN A C 1
ATOM 602 O O . GLN A 1 77 ? 3.955 0.174 -5.498 1.00 79.25 77 GLN A O 1
ATOM 607 N N . ALA A 1 78 ? 5.765 -1.134 -5.248 1.00 79.25 78 ALA A N 1
ATOM 608 C CA . ALA A 1 78 ? 6.278 -0.380 -4.102 1.00 79.25 78 ALA A CA 1
ATOM 609 C C . ALA A 1 78 ? 6.576 1.080 -4.476 1.00 79.25 78 ALA A C 1
ATOM 611 O O . ALA A 1 78 ? 6.276 1.998 -3.719 1.00 79.25 78 ALA A O 1
ATOM 612 N N . LYS A 1 79 ? 7.100 1.331 -5.685 1.00 83.00 79 LYS A N 1
ATOM 613 C CA . LYS A 1 79 ? 7.308 2.700 -6.186 1.00 83.00 79 LYS A CA 1
ATOM 614 C C . LYS A 1 79 ? 6.002 3.473 -6.347 1.00 83.00 79 LYS A C 1
ATOM 616 O O . LYS A 1 79 ? 5.960 4.658 -6.016 1.00 83.00 79 LYS A O 1
ATOM 621 N N . ALA A 1 80 ? 4.951 2.831 -6.853 1.00 84.94 80 ALA A N 1
ATOM 622 C CA . ALA A 1 80 ? 3.639 3.450 -6.999 1.00 84.94 80 ALA A CA 1
ATOM 623 C C . ALA A 1 80 ? 3.031 3.802 -5.632 1.00 84.94 80 ALA A C 1
ATOM 625 O O . ALA A 1 80 ? 2.590 4.938 -5.450 1.00 84.94 80 ALA A O 1
ATOM 626 N N . ALA A 1 81 ? 3.093 2.883 -4.662 1.00 85.81 81 ALA A N 1
ATOM 627 C CA . ALA A 1 81 ? 2.659 3.128 -3.286 1.00 85.81 81 ALA A CA 1
ATOM 628 C C . ALA A 1 81 ? 3.453 4.277 -2.641 1.00 85.81 81 ALA A C 1
ATOM 630 O O . ALA A 1 81 ? 2.867 5.261 -2.187 1.00 85.81 81 ALA A O 1
ATOM 631 N N . ASN A 1 82 ? 4.788 4.240 -2.731 1.00 88.50 82 ASN A N 1
ATOM 632 C CA . ASN A 1 82 ? 5.657 5.304 -2.221 1.00 88.50 82 ASN A CA 1
ATOM 633 C C . ASN A 1 82 ? 5.320 6.666 -2.840 1.00 88.50 82 ASN A C 1
ATOM 635 O O . ASN A 1 82 ? 5.319 7.679 -2.148 1.00 88.50 82 ASN A O 1
ATOM 639 N N . LYS A 1 83 ? 4.972 6.717 -4.131 1.00 90.31 83 LYS A N 1
ATOM 640 C CA . LYS A 1 83 ? 4.552 7.960 -4.796 1.00 90.31 83 LYS A CA 1
ATOM 641 C C . LYS A 1 83 ? 3.237 8.514 -4.238 1.00 90.31 83 LYS A C 1
ATOM 643 O O . LYS A 1 83 ? 3.043 9.729 -4.250 1.00 90.31 83 LYS A O 1
ATOM 648 N N . VAL A 1 84 ? 2.305 7.671 -3.796 1.00 90.06 84 VAL A N 1
ATOM 649 C CA . VAL A 1 84 ? 1.070 8.126 -3.134 1.00 90.06 84 VAL A CA 1
ATOM 650 C C . VAL A 1 84 ? 1.398 8.687 -1.752 1.00 90.06 84 VAL A C 1
ATOM 652 O O . VAL A 1 84 ? 1.044 9.832 -1.478 1.00 90.06 84 VAL A O 1
ATOM 655 N N . ILE A 1 85 ? 2.162 7.945 -0.947 1.00 90.25 85 ILE A N 1
ATOM 656 C CA . ILE A 1 85 ? 2.556 8.346 0.412 1.00 90.25 85 ILE A CA 1
ATOM 657 C C . ILE A 1 85 ? 3.338 9.667 0.391 1.00 90.25 85 ILE A C 1
ATOM 659 O O . ILE A 1 85 ? 2.987 10.610 1.094 1.00 90.25 85 ILE A O 1
ATOM 663 N N . LEU A 1 86 ? 4.340 9.793 -0.484 1.00 90.81 86 LEU A N 1
ATOM 664 C CA . LEU A 1 86 ? 5.133 11.020 -0.619 1.00 90.81 86 LEU A CA 1
ATOM 665 C C . LEU A 1 86 ? 4.294 12.224 -1.067 1.00 90.81 86 LEU A C 1
ATOM 667 O O . LEU A 1 86 ? 4.571 13.349 -0.654 1.00 90.81 86 LEU A O 1
ATOM 671 N N . ARG A 1 87 ? 3.265 12.015 -1.901 1.00 90.69 87 ARG A N 1
ATOM 672 C CA . ARG A 1 87 ? 2.328 13.087 -2.275 1.00 90.69 87 ARG A CA 1
ATOM 673 C C . ARG A 1 87 ? 1.460 13.516 -1.094 1.00 90.69 87 ARG A C 1
ATOM 675 O O . ARG A 1 87 ? 1.269 14.715 -0.920 1.00 90.69 87 ARG A O 1
ATOM 682 N N . GLY A 1 88 ? 0.963 12.568 -0.298 1.00 89.62 88 GLY A N 1
ATOM 683 C CA . GLY A 1 88 ? 0.210 12.862 0.924 1.00 89.62 88 GLY A CA 1
ATOM 684 C C . GLY A 1 88 ? 1.048 13.647 1.934 1.00 89.62 88 GLY A C 1
ATOM 685 O O . GLY A 1 88 ? 0.623 14.703 2.395 1.00 89.62 88 GLY A O 1
ATOM 686 N N . LEU A 1 89 ? 2.284 13.198 2.177 1.00 89.38 89 LEU A N 1
ATOM 687 C CA . LEU A 1 89 ? 3.242 13.895 3.039 1.00 89.38 89 LEU A CA 1
ATOM 688 C C . LEU A 1 89 ? 3.532 15.309 2.548 1.00 89.38 89 LEU A C 1
ATOM 690 O O . LEU A 1 89 ? 3.499 16.237 3.344 1.00 89.38 89 LEU A O 1
ATOM 694 N N . ARG A 1 90 ? 3.780 15.499 1.244 1.00 88.12 90 ARG A N 1
ATOM 695 C CA . ARG A 1 90 ? 4.048 16.833 0.690 1.00 88.12 90 ARG A CA 1
ATOM 696 C C . ARG A 1 90 ? 2.903 17.805 0.978 1.00 88.12 90 ARG A C 1
ATOM 698 O O . ARG A 1 90 ? 3.180 18.919 1.395 1.00 88.12 90 ARG A O 1
ATOM 705 N N . LYS A 1 91 ? 1.650 17.373 0.803 1.00 87.12 91 LYS A N 1
ATOM 706 C CA . LYS A 1 91 ? 0.472 18.206 1.089 1.00 87.12 91 LYS A CA 1
ATOM 707 C C . LYS A 1 91 ? 0.381 18.593 2.567 1.00 87.12 91 LYS A C 1
ATOM 709 O O . LYS A 1 91 ? 0.190 19.759 2.870 1.00 87.12 91 LYS A O 1
ATOM 714 N N . ARG A 1 92 ? 0.578 17.637 3.481 1.00 81.56 92 ARG A N 1
ATOM 715 C CA . ARG A 1 92 ? 0.563 17.900 4.933 1.00 81.56 92 ARG A CA 1
ATOM 716 C C . ARG A 1 92 ? 1.743 18.752 5.400 1.00 81.56 92 ARG A C 1
ATOM 718 O O . ARG A 1 92 ? 1.631 19.510 6.355 1.00 81.56 92 ARG A O 1
ATOM 725 N N . LEU A 1 93 ? 2.887 18.653 4.728 1.00 81.31 93 LEU A N 1
ATOM 726 C CA . LEU A 1 93 ? 4.088 19.402 5.092 1.00 81.31 93 LEU A CA 1
ATOM 727 C C . LEU A 1 93 ? 4.015 20.891 4.763 1.00 81.31 93 LEU A C 1
ATOM 729 O O . LEU A 1 93 ? 4.697 21.659 5.442 1.00 81.31 93 LEU A O 1
ATOM 733 N N . GLU A 1 94 ? 3.194 21.298 3.791 1.00 72.75 94 GLU A N 1
ATOM 734 C CA . GLU A 1 94 ? 2.901 22.722 3.576 1.00 72.75 94 GLU A CA 1
ATOM 735 C C . GLU A 1 94 ? 2.242 23.344 4.821 1.00 72.75 94 GLU A C 1
ATOM 737 O O . GLU A 1 94 ? 2.549 24.479 5.176 1.00 72.75 94 GLU A O 1
ATOM 742 N N . GLU A 1 95 ? 1.442 22.565 5.555 1.00 64.69 95 GLU A N 1
ATOM 743 C CA . GLU A 1 95 ? 0.789 22.974 6.806 1.00 64.69 95 GLU A CA 1
ATOM 744 C C . GLU A 1 95 ? 1.721 22.808 8.032 1.00 64.69 95 GLU A C 1
ATOM 746 O O . GLU A 1 95 ? 1.721 23.635 8.945 1.00 64.69 95 GLU A O 1
ATOM 751 N N . ALA A 1 96 ? 2.555 21.757 8.053 1.00 65.31 96 ALA A N 1
ATOM 752 C CA . ALA A 1 96 ? 3.289 21.299 9.242 1.00 65.31 96 ALA A CA 1
ATOM 753 C C . ALA A 1 96 ? 4.788 21.688 9.321 1.00 65.31 96 ALA A C 1
ATOM 755 O O . ALA A 1 96 ? 5.504 21.163 10.179 1.00 65.31 96 ALA A O 1
ATOM 756 N N . LYS A 1 97 ? 5.285 22.588 8.453 1.00 71.88 97 LYS A N 1
ATOM 757 C CA . LYS A 1 97 ? 6.650 23.186 8.479 1.00 71.88 97 LYS A CA 1
ATOM 758 C C . LYS A 1 97 ? 7.811 22.195 8.714 1.00 71.88 97 LYS A C 1
ATOM 760 O O . LYS A 1 97 ? 8.762 22.503 9.427 1.00 71.88 97 LYS A O 1
ATOM 765 N N . GLY A 1 98 ? 7.762 21.000 8.123 1.00 73.25 98 GLY A N 1
ATOM 766 C CA . GLY A 1 98 ? 8.867 20.027 8.209 1.00 73.25 98 GLY A CA 1
ATOM 767 C C . GLY A 1 98 ? 8.715 18.917 9.258 1.00 73.25 98 GLY A C 1
ATOM 768 O O . GLY A 1 98 ? 9.581 18.045 9.326 1.00 73.25 98 GLY A O 1
ATOM 769 N N . ARG A 1 99 ? 7.612 18.867 10.018 1.00 83.38 99 ARG A N 1
ATOM 770 C CA . ARG A 1 99 ? 7.327 17.802 11.008 1.00 83.38 99 ARG A CA 1
ATOM 771 C C . ARG A 1 99 ? 6.801 16.508 10.375 1.00 83.38 99 ARG A C 1
ATOM 773 O O . ARG A 1 99 ? 5.774 15.965 10.763 1.00 83.38 99 ARG A O 1
ATOM 780 N N . TRP A 1 100 ? 7.506 15.992 9.371 1.00 83.50 100 TRP A N 1
ATOM 781 C CA . TRP A 1 100 ? 7.032 14.852 8.572 1.00 83.50 100 TRP A CA 1
ATOM 782 C C . TRP A 1 100 ? 6.844 13.571 9.392 1.00 83.50 100 TRP A C 1
ATOM 784 O O . TRP A 1 100 ? 5.961 12.780 9.075 1.00 83.50 100 TRP A O 1
ATOM 794 N N . ALA A 1 101 ? 7.650 13.368 10.439 1.00 86.81 101 ALA A N 1
ATOM 795 C CA . ALA A 1 101 ? 7.557 12.191 11.298 1.00 86.81 101 ALA A CA 1
ATOM 796 C C . ALA A 1 101 ? 6.243 12.158 12.098 1.00 86.81 101 ALA A C 1
ATOM 798 O O . ALA A 1 101 ? 5.684 11.085 12.303 1.00 86.81 101 ALA A O 1
ATOM 799 N N . GLU A 1 102 ? 5.730 13.325 12.497 1.00 87.25 102 GLU A N 1
ATOM 800 C CA . GLU A 1 102 ? 4.457 13.461 13.220 1.00 87.25 102 GLU A CA 1
ATOM 801 C C . GLU A 1 102 ? 3.254 13.259 12.283 1.00 87.25 102 GLU A C 1
ATOM 803 O O . GLU A 1 102 ? 2.241 12.690 12.684 1.00 87.25 102 GLU A O 1
ATOM 808 N N . GLU A 1 103 ? 3.390 13.655 11.015 1.00 85.88 103 GLU A N 1
ATOM 809 C CA . GLU A 1 103 ? 2.337 13.534 9.996 1.00 85.88 103 GLU A CA 1
ATOM 810 C C . GLU A 1 103 ? 2.293 12.155 9.317 1.00 85.88 103 GLU A C 1
ATOM 812 O O . GLU A 1 103 ? 1.270 11.759 8.753 1.00 85.88 103 GLU A O 1
ATOM 817 N N . LEU A 1 104 ? 3.395 11.398 9.349 1.00 89.06 104 LEU A N 1
ATOM 818 C CA . LEU A 1 104 ? 3.498 10.113 8.657 1.00 89.06 104 LEU A CA 1
ATOM 819 C C . LEU A 1 104 ? 2.399 9.113 9.063 1.00 89.06 104 LEU A C 1
ATOM 821 O O . LEU A 1 104 ? 1.799 8.536 8.152 1.00 89.06 104 LEU A O 1
ATOM 825 N N . PRO A 1 105 ? 2.069 8.918 10.357 1.00 89.94 105 PRO A N 1
ATOM 826 C CA . PRO A 1 105 ? 0.969 8.040 10.749 1.00 89.94 105 PRO A CA 1
ATOM 827 C C . PRO A 1 105 ? -0.372 8.444 10.125 1.00 89.94 105 PRO A C 1
ATOM 829 O O . PRO A 1 105 ? -1.094 7.574 9.646 1.00 89.94 105 PRO A O 1
ATOM 832 N N . GLN A 1 106 ? -0.676 9.747 10.046 1.00 87.25 106 GLN A N 1
ATOM 833 C CA . GLN A 1 106 ? -1.912 10.243 9.423 1.00 87.25 106 GLN A CA 1
ATOM 834 C C . GLN A 1 106 ? -1.965 9.926 7.934 1.00 87.25 106 GLN A C 1
ATOM 836 O O . GLN A 1 106 ? -2.981 9.461 7.414 1.00 87.25 106 GLN A O 1
ATOM 841 N N . VAL A 1 107 ? -0.855 10.161 7.234 1.00 90.44 107 VAL A N 1
ATOM 842 C CA . VAL A 1 107 ? -0.770 9.886 5.799 1.00 90.44 107 VAL A CA 1
ATOM 843 C C . VAL A 1 107 ? -0.897 8.388 5.530 1.00 90.44 107 VAL A C 1
ATOM 845 O O . VAL A 1 107 ? -1.641 7.997 4.629 1.00 90.44 107 VAL A O 1
ATOM 848 N N . LEU A 1 108 ? -0.231 7.545 6.321 1.00 91.94 108 LEU A N 1
ATOM 849 C CA . LEU A 1 108 ? -0.349 6.092 6.197 1.00 91.94 108 LEU A CA 1
ATOM 850 C C . LEU A 1 108 ? -1.773 5.617 6.485 1.00 91.94 108 LEU A C 1
ATOM 852 O O . LEU A 1 108 ? -2.304 4.816 5.720 1.00 91.94 108 LEU A O 1
ATOM 856 N N . TRP A 1 109 ? -2.418 6.155 7.522 1.00 90.88 109 TRP A N 1
ATOM 857 C CA . TRP A 1 109 ? -3.804 5.829 7.835 1.00 90.88 109 TRP A CA 1
ATOM 858 C C . TRP A 1 109 ? -4.738 6.174 6.676 1.00 90.88 109 TRP A C 1
ATOM 860 O O . TRP A 1 109 ? -5.470 5.311 6.202 1.00 90.88 109 TRP A O 1
ATOM 870 N N . SER A 1 110 ? -4.626 7.391 6.131 1.00 91.88 110 SER A N 1
ATOM 871 C CA . SER A 1 110 ? -5.423 7.804 4.971 1.00 91.88 110 SER A CA 1
ATOM 872 C C . SER A 1 110 ? -5.214 6.889 3.761 1.00 91.88 110 SER A C 1
ATOM 874 O O . SER A 1 110 ? -6.167 6.562 3.060 1.00 91.88 110 SER A O 1
ATOM 876 N N . TYR A 1 111 ? -3.982 6.423 3.530 1.00 92.44 111 TYR A N 1
ATOM 877 C CA . TYR A 1 111 ? -3.683 5.482 2.455 1.00 92.44 111 TYR A CA 1
ATOM 878 C C . TYR A 1 111 ? -4.327 4.112 2.696 1.00 92.44 111 TYR A C 1
ATOM 880 O O . TYR A 1 111 ? -4.853 3.518 1.759 1.00 92.44 111 TYR A O 1
ATOM 888 N N . HIS A 1 112 ? -4.314 3.617 3.935 1.00 92.88 112 HIS A N 1
ATOM 889 C CA . HIS A 1 112 ? -4.897 2.323 4.282 1.00 92.88 112 HIS A CA 1
ATOM 890 C C . HIS A 1 112 ? -6.426 2.310 4.216 1.00 92.88 112 HIS A C 1
ATOM 892 O O . HIS A 1 112 ? -6.989 1.265 3.894 1.00 92.88 112 HIS A O 1
ATOM 898 N N . THR A 1 113 ? -7.090 3.436 4.488 1.00 93.12 113 THR A N 1
ATOM 899 C CA . THR A 1 113 ? -8.559 3.519 4.561 1.00 93.12 113 THR A CA 1
ATOM 900 C C . THR A 1 113 ? -9.220 4.127 3.324 1.00 93.12 113 THR A C 1
ATOM 902 O O . THR A 1 113 ? -10.442 4.115 3.221 1.00 93.12 113 THR A O 1
ATOM 905 N N . THR A 1 114 ? -8.446 4.612 2.348 1.00 92.69 114 THR A N 1
ATOM 906 C CA . THR A 1 114 ? -8.990 5.137 1.085 1.00 92.69 114 THR A CA 1
ATOM 907 C C . THR A 1 114 ? -9.007 4.051 0.005 1.00 92.69 114 THR A C 1
ATOM 909 O O . THR A 1 114 ? -7.970 3.422 -0.232 1.00 92.69 114 THR A O 1
ATOM 912 N N . PRO A 1 115 ? -10.132 3.842 -0.707 1.00 93.81 115 PRO A N 1
ATOM 913 C CA . PRO A 1 115 ? -10.178 2.914 -1.831 1.00 93.81 115 PRO A CA 1
ATOM 914 C C . PRO A 1 115 ? -9.180 3.303 -2.926 1.00 93.81 115 PRO A C 1
ATOM 916 O O . PRO A 1 115 ? -9.124 4.454 -3.368 1.00 93.81 115 PRO A O 1
ATOM 919 N N . LEU A 1 116 ? -8.376 2.345 -3.389 1.00 92.81 116 LEU A N 1
ATOM 920 C CA . LEU A 1 116 ? -7.436 2.593 -4.482 1.00 92.81 116 LEU A CA 1
ATOM 921 C C . LEU A 1 116 ? -8.151 2.488 -5.825 1.00 92.81 116 LEU A C 1
ATOM 923 O O . LEU A 1 116 ? -8.823 1.502 -6.090 1.00 92.81 116 LEU A O 1
ATOM 927 N N . SER A 1 117 ? -7.917 3.425 -6.743 1.00 89.62 117 SER A N 1
ATOM 928 C CA . SER A 1 117 ? -8.539 3.394 -8.078 1.00 89.62 117 SER A CA 1
ATOM 929 C C . SER A 1 117 ? -8.190 2.157 -8.920 1.00 89.62 117 SER A C 1
ATOM 931 O O . SER A 1 117 ? -8.868 1.867 -9.901 1.00 89.62 117 SER A O 1
ATOM 933 N N . THR A 1 118 ? -7.132 1.426 -8.561 1.00 89.00 118 THR A N 1
ATOM 934 C CA . THR A 1 118 ? -6.707 0.194 -9.239 1.00 89.00 118 THR A CA 1
ATOM 935 C C . THR A 1 118 ? -7.507 -1.039 -8.825 1.00 89.00 118 THR A C 1
ATOM 937 O O . THR A 1 118 ? -7.662 -1.944 -9.636 1.00 89.00 118 THR A O 1
ATOM 940 N N . THR A 1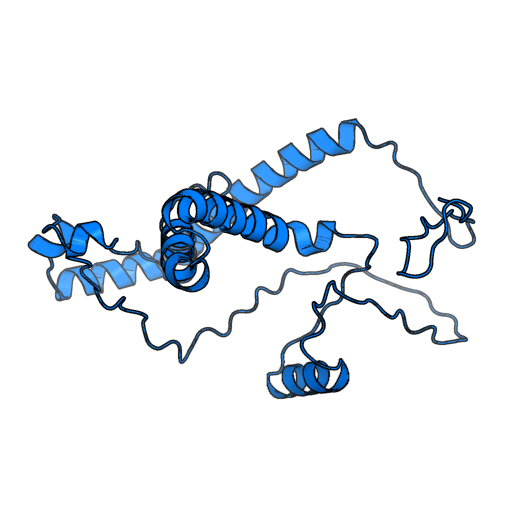 119 ? -7.982 -1.092 -7.580 1.00 91.88 119 THR A N 1
ATOM 941 C CA . THR A 1 119 ? -8.690 -2.251 -6.996 1.00 91.88 119 THR A CA 1
ATOM 942 C C . THR A 1 119 ? -10.142 -1.928 -6.634 1.00 91.88 119 THR A C 1
ATOM 944 O O . THR A 1 119 ? -10.976 -2.828 -6.559 1.00 91.88 119 THR A O 1
ATOM 947 N N . ASN A 1 120 ? -10.451 -0.640 -6.465 1.00 93.81 120 ASN A N 1
ATOM 948 C CA . ASN A 1 120 ? -11.653 -0.085 -5.843 1.00 93.81 120 ASN A CA 1
ATOM 949 C C . ASN A 1 120 ? -11.886 -0.573 -4.401 1.00 93.81 120 ASN A C 1
ATOM 951 O O . ASN A 1 120 ? -13.000 -0.521 -3.904 1.00 93.81 120 ASN A O 1
ATOM 955 N N . GLU A 1 121 ? -10.823 -1.038 -3.745 1.00 95.25 121 GLU A N 1
ATOM 956 C CA . GLU A 1 121 ? -10.832 -1.555 -2.376 1.00 95.25 121 GLU A CA 1
ATOM 957 C C . GLU A 1 121 ? -9.782 -0.824 -1.542 1.00 95.25 121 GLU A C 1
ATOM 959 O O . GLU A 1 121 ? -8.775 -0.335 -2.076 1.00 95.25 121 GLU A O 1
ATOM 964 N N . THR A 1 122 ? -9.997 -0.760 -0.230 1.00 95.31 122 THR A N 1
ATOM 965 C CA . THR A 1 122 ? -9.024 -0.183 0.704 1.00 95.31 122 THR A CA 1
ATOM 966 C C . THR A 1 122 ? -7.912 -1.200 1.010 1.00 95.31 122 THR A C 1
ATOM 968 O O . THR A 1 122 ? -8.191 -2.397 1.151 1.00 95.31 122 THR A O 1
ATOM 971 N N . PRO A 1 123 ? -6.637 -0.781 1.146 1.00 94.56 123 PRO A N 1
ATOM 972 C CA . PRO A 1 123 ? -5.570 -1.690 1.572 1.00 94.56 123 PRO A CA 1
ATOM 973 C C . PRO A 1 123 ? -5.852 -2.365 2.921 1.00 94.56 123 PRO A C 1
ATOM 975 O O . PRO A 1 123 ? -5.472 -3.521 3.117 1.00 94.56 123 PRO A O 1
ATOM 978 N N . PHE A 1 124 ? -6.539 -1.670 3.834 1.00 94.25 124 PHE A N 1
ATOM 979 C CA . PHE A 1 124 ? -6.934 -2.224 5.125 1.00 94.25 124 PHE A CA 1
ATOM 980 C C . PHE A 1 124 ? -7.893 -3.408 4.960 1.00 94.25 124 PHE A C 1
ATOM 982 O O . PHE A 1 124 ? -7.601 -4.487 5.474 1.00 94.25 124 PHE A O 1
ATOM 989 N N . ARG A 1 125 ? -8.964 -3.260 4.166 1.00 94.75 125 ARG A N 1
ATOM 990 C CA . ARG A 1 125 ? -9.938 -4.336 3.920 1.00 94.75 125 ARG A CA 1
ATOM 991 C C . ARG A 1 125 ? -9.301 -5.545 3.253 1.00 94.75 125 ARG A C 1
ATOM 993 O O . ARG A 1 125 ? -9.518 -6.671 3.686 1.00 94.75 125 ARG A O 1
ATOM 1000 N N . LEU A 1 126 ? -8.429 -5.326 2.268 1.00 95.19 126 LEU A N 1
ATOM 1001 C CA . LEU A 1 126 ? -7.693 -6.420 1.626 1.00 95.19 126 LEU A CA 1
ATOM 1002 C C . LEU A 1 126 ? -6.749 -7.153 2.589 1.00 95.19 126 LEU A C 1
ATOM 1004 O O . LEU A 1 126 ? -6.449 -8.326 2.367 1.00 95.19 126 LEU A O 1
ATOM 1008 N N . THR A 1 127 ? -6.283 -6.499 3.653 1.00 94.19 127 THR A N 1
ATOM 1009 C CA . THR A 1 127 ? -5.373 -7.100 4.638 1.00 94.19 127 THR A CA 1
ATOM 1010 C C . THR A 1 127 ? -6.137 -7.822 5.743 1.00 94.19 127 THR A C 1
ATOM 1012 O O . THR A 1 127 ? -5.819 -8.973 6.040 1.00 94.19 127 THR A O 1
ATOM 1015 N N . PHE A 1 128 ? -7.149 -7.168 6.314 1.00 91.62 128 PHE A N 1
ATOM 1016 C CA . PHE A 1 128 ? -7.809 -7.588 7.552 1.00 91.62 128 PHE A CA 1
ATOM 1017 C C . PHE A 1 128 ? -9.232 -8.129 7.367 1.00 91.62 128 PHE A C 1
ATOM 1019 O O . PHE A 1 128 ? -9.816 -8.602 8.333 1.00 91.62 128 PHE A O 1
ATOM 1026 N N . GLY A 1 129 ? -9.802 -8.074 6.162 1.00 92.88 129 GLY A N 1
ATOM 1027 C CA . GLY A 1 129 ? -11.137 -8.610 5.876 1.00 92.88 129 GLY A CA 1
ATOM 1028 C C . GLY A 1 129 ? -12.288 -7.633 6.072 1.00 92.88 129 GLY A C 1
ATOM 1029 O O . GLY A 1 129 ? -13.321 -7.791 5.437 1.00 92.88 129 GLY A O 1
ATOM 1030 N N . THR A 1 130 ? -12.101 -6.591 6.877 1.00 92.69 130 THR A N 1
ATOM 1031 C CA . THR A 1 130 ? -13.156 -5.636 7.239 1.00 92.69 130 THR A CA 1
ATOM 1032 C C . THR A 1 130 ? -12.741 -4.190 6.965 1.00 92.69 130 THR A C 1
ATOM 1034 O O . THR A 1 130 ? -11.564 -3.900 6.741 1.00 92.69 130 THR A O 1
ATOM 1037 N N . GLU A 1 131 ? -13.702 -3.272 6.956 1.00 91.00 131 GLU A N 1
ATOM 1038 C CA . GLU A 1 131 ? -13.436 -1.839 6.849 1.00 91.00 131 GLU A CA 1
ATOM 1039 C C . GLU A 1 131 ? -12.897 -1.278 8.170 1.00 91.00 131 GLU A C 1
ATOM 1041 O O . GLU A 1 131 ? -13.303 -1.679 9.258 1.00 91.00 131 GLU A O 1
ATOM 1046 N N . ALA A 1 132 ? -11.948 -0.345 8.081 1.00 90.50 132 ALA A N 1
ATOM 1047 C CA . ALA A 1 132 ? -11.429 0.328 9.264 1.00 90.50 132 ALA A CA 1
ATOM 1048 C C . ALA A 1 132 ? -12.410 1.402 9.741 1.00 90.50 132 ALA A C 1
ATOM 1050 O O . ALA A 1 132 ? -12.848 2.226 8.937 1.00 90.50 132 ALA A O 1
ATOM 1051 N N . VAL A 1 133 ? -12.639 1.465 11.053 1.00 87.06 133 VAL A N 1
ATOM 1052 C CA . VAL A 1 133 ? -13.266 2.629 11.689 1.00 87.06 133 VAL A CA 1
ATOM 1053 C C . VAL A 1 133 ? -12.296 3.801 11.594 1.00 87.06 133 VAL A C 1
ATOM 1055 O O . VAL A 1 133 ? -11.161 3.733 12.076 1.00 87.06 133 VAL A O 1
ATOM 1058 N N . ILE A 1 134 ? -12.709 4.871 10.921 1.00 84.62 134 ILE A N 1
ATOM 1059 C CA . ILE A 1 134 ? -11.861 6.051 10.733 1.00 84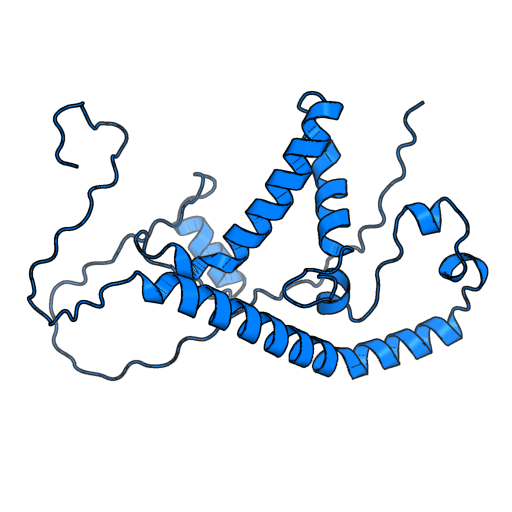.62 134 ILE A CA 1
ATOM 1060 C C . ILE A 1 134 ? -11.925 6.970 11.961 1.00 84.62 134 ILE A C 1
ATOM 1062 O O . ILE A 1 134 ? -12.892 6.948 12.712 1.00 84.62 134 ILE A O 1
ATOM 1066 N N . PRO A 1 135 ? -10.927 7.840 12.177 1.00 79.31 135 PRO A N 1
ATOM 1067 C CA . PRO A 1 135 ? -10.807 8.592 13.424 1.00 79.31 135 PRO A CA 1
ATOM 1068 C C . PRO A 1 135 ? -11.984 9.527 13.692 1.00 79.31 135 PRO A C 1
ATOM 1070 O O . PRO A 1 135 ? -12.369 9.743 14.836 1.00 79.31 135 PRO A O 1
ATOM 1073 N N . VAL A 1 136 ? -12.557 10.073 12.619 1.00 82.00 136 VAL A N 1
ATOM 1074 C CA . VAL A 1 136 ? -13.732 10.941 12.695 1.00 82.00 136 VAL A CA 1
ATOM 1075 C C . VAL A 1 136 ? -14.966 10.188 13.199 1.00 82.00 136 VAL A C 1
ATOM 1077 O O . VAL A 1 136 ? -15.739 10.774 13.937 1.00 82.00 136 VAL A O 1
ATOM 1080 N N . GLU A 1 137 ? -15.108 8.891 12.903 1.00 81.75 137 GLU A N 1
ATOM 1081 C CA . GLU A 1 137 ? -16.206 8.046 13.409 1.00 81.75 137 GLU A CA 1
ATOM 1082 C C . GLU A 1 137 ? -16.056 7.688 14.899 1.00 81.75 137 GLU A C 1
ATOM 1084 O O . GLU A 1 137 ? -17.004 7.207 15.522 1.00 81.75 137 GLU A O 1
ATOM 1089 N N . ILE A 1 138 ? -14.857 7.880 15.463 1.00 79.19 138 ILE A N 1
ATOM 1090 C CA . ILE A 1 138 ? -14.583 7.700 16.896 1.00 79.19 138 ILE A CA 1
ATOM 1091 C C . ILE A 1 138 ? -14.855 9.006 17.649 1.00 79.19 138 ILE A C 1
ATOM 1093 O O . ILE A 1 138 ? -15.412 8.981 18.742 1.00 79.19 138 ILE A O 1
ATOM 1097 N N . GLY A 1 139 ? -14.432 10.141 17.081 1.00 81.75 139 GLY A N 1
ATOM 1098 C CA . GLY A 1 139 ? -14.639 11.464 17.678 1.00 81.75 139 GLY A CA 1
ATOM 1099 C C . GLY A 1 139 ? -16.091 11.939 17.607 1.00 81.75 139 GLY A C 1
ATOM 1100 O O . GLY A 1 139 ? -16.563 12.576 18.541 1.00 81.75 139 GLY A O 1
ATOM 1101 N N . GLU A 1 140 ? -16.792 11.584 16.531 1.00 84.31 140 GLU A N 1
ATOM 1102 C CA . GLU A 1 140 ? -18.216 11.839 16.334 1.00 84.31 140 GLU A CA 1
ATOM 1103 C C . GLU A 1 140 ? -18.951 10.494 16.290 1.00 84.31 140 GLU A C 1
ATOM 1105 O O . GLU A 1 140 ? -18.548 9.628 15.507 1.00 84.31 140 GLU A O 1
ATOM 1110 N N . PRO A 1 141 ? -20.013 10.279 17.090 1.00 82.44 141 PRO A N 1
ATOM 1111 C CA . PRO A 1 141 ? -20.725 9.006 17.131 1.00 82.44 141 PRO A CA 1
ATOM 1112 C C . PRO A 1 141 ? -21.364 8.696 15.771 1.00 82.44 141 PRO A C 1
ATOM 1114 O O . PRO A 1 141 ? -22.452 9.161 15.436 1.00 82.44 141 PRO A O 1
ATOM 1117 N N . SER A 1 142 ? -20.662 7.894 14.972 1.00 86.81 142 SER A N 1
ATOM 1118 C CA . SER A 1 142 ? -21.181 7.341 13.723 1.00 8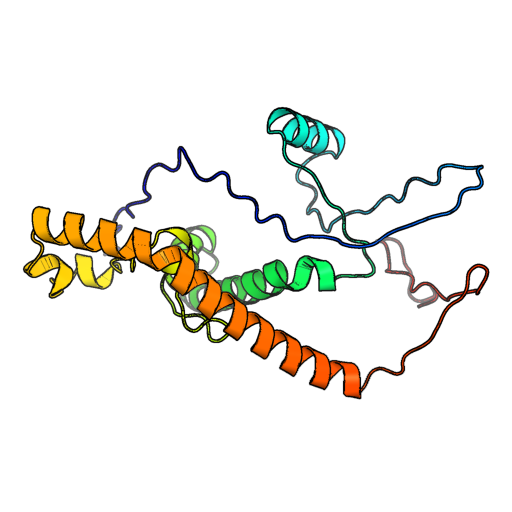6.81 142 SER A CA 1
ATOM 1119 C C . SER A 1 142 ? -22.182 6.215 14.009 1.00 86.81 142 SER A C 1
ATOM 1121 O O . SER A 1 142 ? -22.122 5.625 15.089 1.00 86.81 142 SER A O 1
ATOM 1123 N N . PRO A 1 143 ? -23.048 5.823 13.054 1.00 86.88 143 PRO A N 1
ATOM 1124 C CA . PRO A 1 143 ? -23.922 4.661 13.226 1.00 86.88 143 PRO A CA 1
ATOM 1125 C C . PRO A 1 143 ? -23.169 3.384 13.622 1.00 86.88 143 PRO A C 1
ATOM 1127 O O . PRO A 1 143 ? -23.664 2.628 14.448 1.00 86.88 143 PRO A O 1
ATOM 1130 N N . ARG A 1 144 ? -21.944 3.182 13.110 1.00 85.31 144 ARG A N 1
ATOM 1131 C CA . ARG A 1 144 ? -21.086 2.041 13.476 1.00 85.31 144 ARG A CA 1
ATOM 1132 C C . ARG A 1 144 ? -20.710 2.035 14.953 1.00 85.31 144 ARG A C 1
ATOM 1134 O O . ARG A 1 144 ? -20.628 0.974 15.554 1.00 85.31 144 ARG A O 1
ATOM 1141 N N . THR A 1 145 ? -20.461 3.213 15.517 1.00 86.38 145 THR A N 1
ATOM 1142 C CA . THR A 1 145 ? -20.063 3.373 16.921 1.00 86.38 145 THR A CA 1
ATOM 1143 C C . THR A 1 145 ? -21.286 3.424 17.840 1.00 86.38 145 THR A C 1
ATOM 1145 O O . THR A 1 145 ? -21.250 2.894 18.944 1.00 86.38 145 THR A O 1
ATOM 1148 N N . ALA A 1 146 ? -22.373 4.055 17.389 1.00 88.06 146 ALA A N 1
ATOM 1149 C CA . ALA A 1 146 ? -23.591 4.275 18.165 1.00 88.06 146 ALA A CA 1
ATOM 1150 C C . ALA A 1 146 ? -24.486 3.029 18.265 1.00 88.06 146 ALA A C 1
ATOM 1152 O O . ALA A 1 146 ? -25.162 2.857 19.273 1.00 88.06 146 ALA A O 1
ATOM 1153 N N . LEU A 1 147 ? -24.491 2.176 17.235 1.00 89.31 147 LEU A N 1
ATOM 1154 C CA . LEU A 1 147 ? -25.280 0.938 17.163 1.00 89.31 147 LEU A CA 1
ATOM 1155 C C . LEU A 1 147 ? -24.393 -0.308 17.303 1.00 89.31 147 LEU A C 1
ATOM 1157 O O . LEU A 1 147 ? -24.715 -1.368 16.776 1.00 89.31 147 LEU A O 1
ATOM 1161 N N . PHE A 1 148 ? -23.231 -0.167 17.943 1.00 89.88 148 PHE A N 1
ATOM 1162 C CA . PHE A 1 148 ? -22.280 -1.261 18.076 1.00 89.88 148 PHE A CA 1
ATOM 1163 C C . PHE A 1 148 ? -22.831 -2.358 18.992 1.00 89.88 148 PHE A C 1
ATOM 1165 O O . PHE A 1 148 ? -22.889 -2.185 20.208 1.00 89.88 148 PHE A O 1
ATOM 1172 N N . GLU A 1 149 ? -23.149 -3.509 18.407 1.00 94.06 149 GLU A N 1
ATOM 1173 C CA . GLU A 1 149 ? -23.523 -4.718 19.135 1.00 94.06 149 GLU A CA 1
ATOM 1174 C C . GLU A 1 149 ? -22.401 -5.764 19.028 1.00 94.06 149 GLU A C 1
ATOM 1176 O O . GLU A 1 149 ? -22.122 -6.263 17.932 1.00 94.06 149 GLU A O 1
ATOM 1181 N N . PRO A 1 150 ? -21.730 -6.134 20.141 1.00 93.19 150 PRO A N 1
ATOM 1182 C CA . PRO A 1 150 ? -20.539 -6.984 20.099 1.00 93.19 150 PRO A CA 1
ATOM 1183 C C . PRO A 1 150 ? -20.760 -8.334 19.414 1.00 93.19 150 PRO A C 1
ATOM 1185 O O . PRO A 1 150 ? -19.896 -8.803 18.672 1.00 93.19 150 PRO A O 1
ATOM 1188 N N . ARG A 1 151 ? -21.916 -8.960 19.666 1.00 94.69 151 ARG A N 1
ATOM 1189 C CA . ARG A 1 151 ? -22.243 -10.283 19.129 1.00 94.69 151 ARG A CA 1
ATOM 1190 C C . ARG A 1 151 ? -22.493 -10.233 17.623 1.00 94.69 151 ARG A C 1
ATOM 1192 O O . ARG A 1 151 ? -21.927 -11.044 16.898 1.00 94.69 151 ARG A O 1
ATOM 1199 N N . GLU A 1 152 ? -23.298 -9.277 17.167 1.00 93.44 152 GLU A N 1
ATOM 1200 C CA . GLU A 1 152 ? -23.598 -9.103 15.742 1.00 93.44 152 GLU A CA 1
ATOM 1201 C C . GLU A 1 152 ? -22.332 -8.738 14.958 1.00 93.44 152 GLU A C 1
ATOM 1203 O O . GLU A 1 152 ? -22.055 -9.327 13.916 1.00 93.44 152 GLU A O 1
ATOM 1208 N N . ASN A 1 153 ? -21.492 -7.858 15.511 1.00 92.25 153 ASN A N 1
ATOM 1209 C CA . ASN A 1 153 ? -20.211 -7.496 14.910 1.00 92.25 153 ASN A CA 1
ATOM 1210 C C . ASN A 1 153 ? -19.253 -8.696 14.792 1.00 92.25 153 ASN A C 1
ATOM 1212 O O . ASN A 1 153 ? -18.503 -8.796 13.821 1.00 92.25 153 ASN A O 1
ATOM 1216 N N . GLU A 1 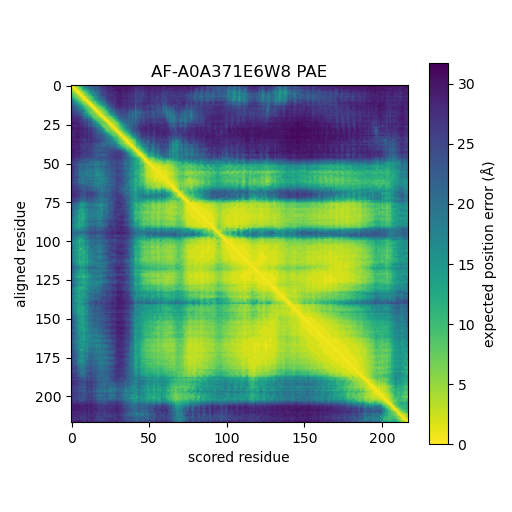154 ? -19.238 -9.611 15.767 1.00 94.31 154 GLU A N 1
ATOM 1217 C CA . GLU A 1 154 ? -18.405 -10.814 15.670 1.00 94.31 154 GLU A CA 1
ATOM 1218 C C . GLU A 1 154 ? -18.913 -11.785 14.592 1.00 94.31 154 GLU A C 1
ATOM 1220 O O . GLU A 1 154 ? -18.107 -12.358 13.853 1.00 94.31 154 GLU A O 1
ATOM 1225 N N . GLU A 1 155 ? -20.231 -11.944 14.467 1.00 95.31 155 GLU A N 1
ATOM 1226 C CA . GLU A 1 155 ? -20.851 -12.726 13.393 1.00 95.31 155 GLU A CA 1
ATOM 1227 C C . GLU A 1 155 ? -20.535 -12.112 12.012 1.00 95.31 155 GLU A C 1
ATOM 1229 O O . GLU A 1 155 ? -20.084 -12.823 11.108 1.00 95.31 155 GLU A O 1
ATOM 1234 N N . GLU A 1 156 ? -20.646 -10.787 11.870 1.00 92.94 156 GLU A N 1
ATOM 1235 C CA . GLU A 1 156 ? -20.294 -10.060 10.645 1.00 92.94 156 GLU A CA 1
ATOM 1236 C C . GLU A 1 156 ? -18.797 -10.169 10.312 1.00 92.94 156 GLU A C 1
ATOM 1238 O O . GLU A 1 156 ? -18.421 -10.395 9.160 1.00 92.94 156 GLU A O 1
ATOM 1243 N N . LEU A 1 157 ? -17.911 -10.059 11.309 1.00 93.44 157 LEU A N 1
ATOM 1244 C CA . LEU A 1 157 ? -16.469 -10.189 11.102 1.00 93.44 157 LEU A CA 1
ATOM 1245 C C . LEU A 1 157 ? -16.096 -11.576 10.565 1.00 93.44 157 LEU A C 1
ATOM 1247 O O . LEU A 1 157 ? -15.235 -11.673 9.689 1.00 93.44 157 LEU A O 1
ATOM 1251 N N . ARG A 1 158 ? -16.746 -12.641 11.049 1.00 95.06 158 ARG A N 1
ATOM 1252 C CA . ARG A 1 158 ? -16.547 -14.000 10.518 1.00 95.06 158 ARG A CA 1
ATOM 1253 C C . ARG A 1 158 ? -16.989 -14.088 9.059 1.00 95.06 158 ARG A C 1
ATOM 1255 O O . ARG A 1 158 ? -16.194 -14.512 8.225 1.00 95.06 158 ARG A O 1
ATOM 1262 N N . ALA A 1 159 ? -18.182 -13.588 8.735 1.00 95.50 159 ALA A N 1
ATOM 1263 C CA . ALA A 1 159 ? -18.679 -13.563 7.358 1.00 95.50 159 ALA A CA 1
ATOM 1264 C C . ALA A 1 159 ? -17.758 -12.762 6.414 1.00 95.50 159 ALA A C 1
ATOM 1266 O O . ALA A 1 159 ? -17.463 -13.186 5.296 1.00 95.50 159 ALA A O 1
ATOM 1267 N N . ASN A 1 160 ? -17.238 -11.625 6.879 1.00 95.19 160 ASN A N 1
ATOM 1268 C CA . ASN A 1 160 ? -16.279 -10.807 6.139 1.00 95.19 160 ASN A CA 1
ATOM 1269 C C . ASN A 1 160 ? -14.958 -11.546 5.872 1.00 95.19 160 ASN A C 1
ATOM 1271 O O . ASN A 1 160 ? -14.392 -11.429 4.782 1.00 95.19 160 ASN A O 1
ATOM 1275 N N . LEU A 1 161 ? -14.459 -12.314 6.845 1.00 94.75 161 LEU A N 1
ATOM 1276 C CA . LEU A 1 161 ? -13.257 -13.133 6.675 1.00 94.75 161 LEU A CA 1
ATOM 1277 C C . LEU A 1 161 ? -13.479 -14.285 5.691 1.00 94.75 161 LEU A C 1
ATOM 1279 O O . LEU A 1 161 ? -12.586 -14.549 4.884 1.00 94.75 161 LEU A O 1
ATOM 1283 N N . ASP A 1 162 ? -14.656 -14.909 5.708 1.00 95.94 162 ASP A N 1
ATOM 1284 C CA . ASP A 1 162 ? -15.014 -15.963 4.755 1.00 95.94 162 ASP A CA 1
ATOM 1285 C C . ASP A 1 162 ? -15.048 -15.419 3.314 1.00 95.94 162 ASP A C 1
ATOM 1287 O O . ASP A 1 162 ? -14.487 -16.025 2.399 1.00 95.94 162 ASP A O 1
ATOM 1291 N N . MET A 1 163 ? -15.596 -14.214 3.112 1.00 95.31 163 MET A N 1
ATOM 1292 C CA . MET A 1 1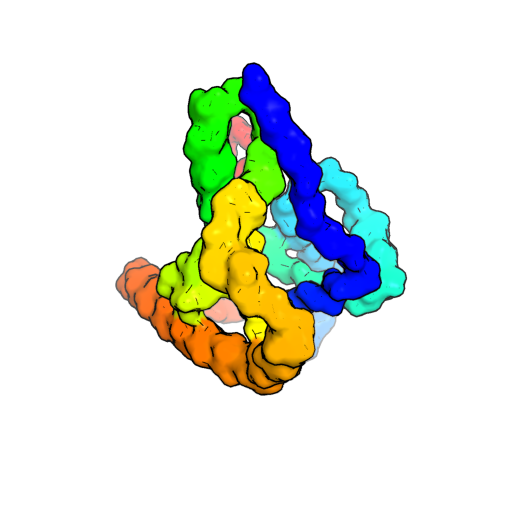63 ? -15.634 -13.547 1.801 1.00 95.31 163 MET A CA 1
ATOM 1293 C C . MET A 1 163 ? -14.304 -12.898 1.378 1.00 95.31 163 MET A C 1
ATOM 1295 O O . MET A 1 163 ? -14.136 -12.513 0.217 1.00 95.31 163 MET A O 1
ATOM 1299 N N . LEU A 1 164 ? -13.328 -12.751 2.280 1.00 95.56 164 LEU A N 1
ATOM 1300 C CA . LEU A 1 164 ? -12.091 -12.001 2.017 1.00 95.56 164 LEU A CA 1
ATOM 1301 C C . LEU A 1 164 ? -11.313 -12.543 0.814 1.00 95.56 164 LEU A C 1
ATOM 1303 O O . LEU A 1 164 ? -10.684 -11.773 0.080 1.00 95.56 164 LEU A O 1
ATOM 1307 N N . HIS A 1 165 ? -11.332 -13.859 0.603 1.00 96.31 165 HIS A N 1
ATOM 1308 C CA . HIS A 1 165 ? -10.663 -14.446 -0.552 1.00 96.31 165 HIS A CA 1
ATOM 1309 C C . HIS A 1 165 ? -11.283 -13.956 -1.867 1.00 96.31 165 HIS A C 1
ATOM 1311 O O . HIS A 1 165 ? -10.552 -13.488 -2.738 1.00 96.31 165 HIS A O 1
ATOM 1317 N N . GLU A 1 166 ? -12.610 -13.961 -1.975 1.00 97.06 166 GLU A N 1
ATOM 1318 C CA . GLU A 1 166 ? -13.333 -13.500 -3.164 1.00 97.06 166 GLU A CA 1
ATOM 1319 C C . GLU A 1 166 ? -13.083 -12.013 -3.436 1.00 97.06 166 GLU A C 1
ATOM 1321 O O . GLU A 1 166 ? -12.791 -11.618 -4.567 1.00 97.06 166 GLU A O 1
ATOM 1326 N N . VAL A 1 167 ? -13.096 -11.187 -2.384 1.00 96.31 167 VAL A N 1
ATOM 1327 C CA . VAL A 1 167 ? -12.769 -9.755 -2.483 1.00 96.31 167 VAL A CA 1
ATOM 1328 C C . VAL A 1 167 ? -11.350 -9.557 -3.030 1.00 96.31 167 VAL A C 1
ATOM 1330 O O . VAL A 1 167 ? -11.130 -8.714 -3.906 1.00 96.31 167 VAL A O 1
ATOM 1333 N N . ARG A 1 168 ? -10.375 -10.349 -2.562 1.00 96.50 168 ARG A N 1
ATOM 1334 C CA . ARG A 1 168 ? -8.990 -10.303 -3.061 1.00 96.50 168 ARG A CA 1
ATOM 1335 C C . ARG A 1 168 ? -8.887 -10.727 -4.522 1.00 96.50 168 ARG A C 1
ATOM 1337 O O . ARG A 1 168 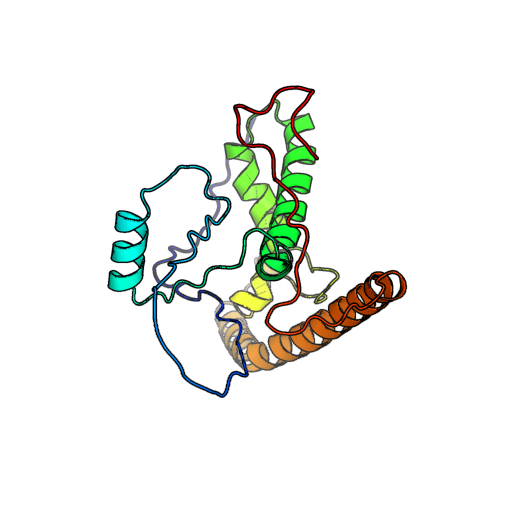? -8.170 -10.064 -5.271 1.00 96.50 168 ARG A O 1
ATOM 1344 N N . GLU A 1 169 ? -9.605 -11.766 -4.937 1.00 97.50 169 GLU A N 1
ATOM 1345 C CA . GLU A 1 169 ? -9.618 -12.217 -6.332 1.00 97.50 169 GLU A CA 1
ATOM 1346 C C . GLU A 1 169 ? -10.208 -11.145 -7.258 1.00 97.50 169 GLU A C 1
ATOM 1348 O O . GLU A 1 169 ? -9.592 -10.773 -8.260 1.00 97.50 169 GLU A O 1
ATOM 1353 N N . VAL A 1 170 ? -11.344 -10.544 -6.890 1.00 96.88 170 VAL A N 1
ATOM 1354 C CA . VAL A 1 170 ? -11.951 -9.448 -7.666 1.00 96.88 170 VAL A CA 1
ATOM 1355 C C . VAL A 1 170 ? -11.010 -8.243 -7.747 1.00 96.88 170 VAL A C 1
ATOM 1357 O O . VAL A 1 170 ? -10.814 -7.670 -8.827 1.00 96.88 170 VAL A O 1
ATOM 1360 N N . ALA A 1 171 ? -10.385 -7.862 -6.629 1.00 95.56 171 ALA A N 1
ATOM 1361 C CA . ALA A 1 171 ? -9.392 -6.792 -6.600 1.00 95.56 171 ALA A CA 1
ATOM 1362 C C . ALA A 1 171 ? -8.186 -7.110 -7.499 1.00 95.56 171 ALA A C 1
ATOM 1364 O O . ALA A 1 171 ? -7.709 -6.226 -8.216 1.00 95.56 171 ALA A O 1
ATOM 1365 N N . HIS A 1 172 ? -7.723 -8.363 -7.511 1.00 95.25 172 HIS A N 1
ATOM 1366 C CA . HIS A 1 172 ? -6.618 -8.811 -8.351 1.00 95.25 172 HIS A CA 1
ATOM 1367 C C . HIS A 1 172 ? -6.956 -8.720 -9.843 1.00 95.25 172 HIS A C 1
ATOM 1369 O O . HIS A 1 172 ? -6.171 -8.167 -10.616 1.00 95.25 172 HIS A O 1
ATOM 1375 N N . VAL A 1 173 ? -8.145 -9.176 -10.248 1.00 96.88 173 VAL A N 1
ATOM 1376 C CA . VAL A 1 173 ? -8.622 -9.083 -11.637 1.00 96.88 173 VAL A CA 1
ATOM 1377 C C . VAL A 1 173 ? -8.688 -7.624 -12.098 1.00 96.88 173 VAL A C 1
ATOM 1379 O O . VAL A 1 173 ? -8.212 -7.291 -13.189 1.00 96.88 173 VAL A O 1
ATOM 1382 N N . ARG A 1 174 ? -9.215 -6.722 -11.259 1.00 95.00 174 ARG A N 1
ATOM 1383 C CA . ARG A 1 174 ? -9.252 -5.277 -11.548 1.00 95.00 174 ARG A CA 1
ATOM 1384 C C . ARG A 1 174 ? -7.849 -4.690 -11.684 1.00 95.00 174 ARG A C 1
ATOM 1386 O O . ARG A 1 174 ? -7.565 -4.001 -12.668 1.00 95.00 174 ARG A O 1
ATOM 1393 N N . GLU A 1 175 ? -6.958 -4.994 -10.740 1.00 93.31 175 GLU A N 1
ATOM 1394 C CA . GLU A 1 175 ? -5.578 -4.505 -10.762 1.00 93.31 175 GLU A CA 1
ATOM 1395 C C . GLU A 1 175 ? -4.852 -4.981 -12.027 1.00 93.31 175 GLU A C 1
ATOM 1397 O O . GLU A 1 175 ? -4.179 -4.189 -12.696 1.00 93.31 175 GLU A O 1
ATOM 1402 N N . TYR A 1 176 ? -5.022 -6.255 -12.388 1.00 93.62 176 TYR A N 1
ATOM 1403 C CA . TYR A 1 176 ? -4.481 -6.835 -13.611 1.00 93.62 176 TYR A CA 1
ATOM 1404 C C . TYR A 1 176 ? -5.004 -6.104 -14.850 1.00 93.62 176 TYR A C 1
ATOM 1406 O O . TYR A 1 176 ? -4.207 -5.656 -15.673 1.00 93.62 176 TYR A O 1
ATOM 1414 N N . ALA A 1 177 ? -6.317 -5.889 -14.961 1.00 94.81 177 ALA A N 1
ATOM 1415 C CA . ALA A 1 177 ? -6.907 -5.172 -16.088 1.00 94.81 177 ALA A CA 1
ATOM 1416 C C . ALA A 1 177 ? -6.341 -3.746 -16.231 1.00 94.81 177 ALA A C 1
ATOM 1418 O O . ALA A 1 177 ? -5.997 -3.316 -17.336 1.00 94.81 177 ALA A O 1
ATOM 1419 N N . VAL A 1 178 ? -6.185 -3.013 -15.122 1.00 90.94 178 VAL A N 1
ATOM 1420 C CA . VAL A 1 178 ? -5.582 -1.670 -15.134 1.00 90.94 178 VAL A CA 1
ATOM 1421 C C . VAL A 1 178 ? -4.117 -1.728 -15.569 1.00 90.94 178 VAL A C 1
ATOM 1423 O O . VAL A 1 178 ? -3.714 -0.960 -16.447 1.00 90.94 178 VAL A O 1
ATOM 1426 N N . LYS A 1 179 ? -3.322 -2.652 -15.014 1.00 88.69 179 LYS A N 1
ATOM 1427 C CA . LYS A 1 179 ? -1.912 -2.839 -15.393 1.00 88.69 179 LYS A CA 1
ATOM 1428 C C . LYS A 1 179 ? -1.764 -3.169 -16.875 1.00 88.69 179 LYS A C 1
ATOM 1430 O O . LYS A 1 179 ? -0.956 -2.532 -17.545 1.00 88.69 179 LYS A O 1
ATOM 1435 N N . THR A 1 180 ? -2.573 -4.087 -17.396 1.00 91.50 180 THR A N 1
ATOM 1436 C CA . THR A 1 180 ? -2.557 -4.494 -18.807 1.00 91.50 180 THR A CA 1
ATOM 1437 C C . THR A 1 180 ? -2.885 -3.321 -19.731 1.00 91.50 180 THR A C 1
ATOM 1439 O O . THR A 1 180 ? -2.185 -3.094 -20.717 1.00 91.50 180 THR A O 1
ATOM 1442 N N . ARG A 1 181 ? -3.880 -2.492 -19.383 1.00 91.81 181 ARG A N 1
ATOM 1443 C CA . ARG A 1 181 ? -4.214 -1.277 -20.153 1.00 91.81 181 ARG A CA 1
ATOM 1444 C C . ARG A 1 181 ? -3.073 -0.257 -20.160 1.00 91.81 181 ARG A C 1
ATOM 1446 O O . ARG A 1 181 ? -2.802 0.359 -21.192 1.00 91.81 181 ARG A O 1
ATOM 1453 N N . VAL A 1 182 ? -2.411 -0.058 -19.020 1.00 88.50 182 VAL A N 1
ATOM 1454 C CA . VAL A 1 182 ? -1.267 0.863 -18.905 1.00 88.50 182 VAL A CA 1
ATOM 1455 C C . VAL A 1 182 ? -0.059 0.340 -19.683 1.00 88.50 182 VAL A C 1
ATOM 1457 O O . VAL A 1 182 ? 0.562 1.120 -20.406 1.00 88.50 182 VAL A O 1
ATOM 1460 N N . ALA A 1 183 ? 0.236 -0.959 -19.583 1.00 88.00 183 ALA A N 1
ATOM 1461 C CA . ALA A 1 183 ? 1.305 -1.617 -20.330 1.00 88.00 183 ALA A CA 1
ATOM 1462 C C . ALA A 1 183 ? 1.087 -1.466 -21.840 1.00 88.00 183 ALA A C 1
ATOM 1464 O O . ALA A 1 183 ? 1.932 -0.885 -22.511 1.00 88.00 183 ALA A O 1
ATOM 1465 N N . GLY A 1 184 ? -0.101 -1.806 -22.352 1.00 88.94 184 GLY A N 1
ATOM 1466 C CA . GLY A 1 184 ? -0.411 -1.657 -23.778 1.00 88.94 184 GLY A CA 1
ATOM 1467 C C . GLY A 1 184 ? -0.252 -0.221 -24.298 1.00 88.94 184 GLY A C 1
ATOM 1468 O O . GLY A 1 184 ? 0.218 -0.004 -25.414 1.00 88.94 184 GLY A O 1
ATOM 1469 N N . ARG A 1 185 ? -0.577 0.795 -23.482 1.00 88.62 185 ARG A N 1
ATOM 1470 C CA . ARG A 1 185 ? -0.342 2.204 -23.849 1.00 88.62 185 ARG A CA 1
ATOM 1471 C C . ARG A 1 185 ? 1.148 2.547 -23.924 1.00 88.62 185 ARG A C 1
ATOM 1473 O O . ARG A 1 185 ? 1.535 3.320 -24.801 1.00 88.62 185 ARG A O 1
ATOM 1480 N N . TYR A 1 186 ? 1.953 2.043 -22.992 1.00 82.81 186 TYR A N 1
ATOM 1481 C CA . TYR A 1 186 ? 3.396 2.277 -22.963 1.00 82.81 186 TYR A CA 1
ATOM 1482 C C . TYR A 1 186 ? 4.096 1.545 -24.114 1.00 82.81 186 TYR A C 1
ATOM 1484 O O . TYR A 1 186 ? 4.825 2.168 -24.888 1.00 82.81 186 TYR A O 1
ATOM 1492 N N . ASP A 1 187 ? 3.786 0.261 -24.280 1.00 86.94 187 ASP A N 1
ATOM 1493 C CA . ASP A 1 187 ? 4.401 -0.630 -25.263 1.00 86.94 187 ASP A CA 1
ATOM 1494 C C . ASP A 1 187 ? 4.094 -0.206 -26.701 1.00 86.94 187 ASP A C 1
ATOM 1496 O O . ASP A 1 187 ? 4.920 -0.406 -27.584 1.00 86.94 187 ASP A O 1
ATOM 1500 N N . ARG A 1 188 ? 2.980 0.503 -26.946 1.00 87.06 188 ARG A N 1
ATOM 1501 C CA . ARG A 1 188 ? 2.686 1.111 -28.257 1.00 87.06 188 ARG A CA 1
ATOM 1502 C C . ARG A 1 188 ? 3.804 2.034 -28.765 1.00 87.06 188 ARG A C 1
ATOM 1504 O O . ARG A 1 188 ? 3.917 2.245 -29.968 1.00 87.06 188 ARG A O 1
ATOM 1511 N N . ARG A 1 189 ? 4.595 2.629 -27.866 1.00 82.50 189 ARG A N 1
ATOM 1512 C CA . ARG A 1 189 ? 5.736 3.495 -28.218 1.00 82.50 189 ARG A CA 1
ATOM 1513 C C . ARG A 1 189 ? 7.074 2.756 -28.183 1.00 82.50 189 ARG A C 1
ATOM 1515 O O . ARG A 1 189 ? 8.083 3.333 -28.580 1.00 82.50 189 ARG A O 1
ATOM 1522 N N . ALA A 1 190 ? 7.101 1.526 -27.676 1.00 82.94 190 ALA A N 1
ATOM 1523 C CA . ALA A 1 190 ? 8.313 0.735 -27.574 1.00 82.94 190 ALA A CA 1
ATOM 1524 C C . ALA A 1 190 ? 8.586 0.028 -28.906 1.00 82.94 190 ALA A C 1
ATOM 1526 O O . ALA A 1 190 ? 7.710 -0.618 -29.471 1.00 82.94 190 ALA A O 1
ATOM 1527 N N . ILE A 1 191 ? 9.820 0.133 -29.401 1.00 83.38 191 ILE A N 1
ATOM 1528 C CA . ILE A 1 191 ? 10.279 -0.640 -30.557 1.00 83.38 191 ILE A CA 1
ATOM 1529 C C . ILE A 1 191 ? 10.952 -1.901 -30.006 1.00 83.38 191 ILE A C 1
ATOM 1531 O O . ILE A 1 191 ? 12.045 -1.790 -29.439 1.00 83.38 191 ILE A O 1
ATOM 1535 N N . PRO A 1 192 ? 10.326 -3.087 -30.116 1.00 81.12 192 PRO A N 1
ATOM 1536 C CA . PRO A 1 192 ? 10.907 -4.310 -29.589 1.00 81.12 192 PRO A CA 1
ATOM 1537 C C . PRO A 1 192 ? 12.184 -4.653 -30.360 1.00 81.12 192 PRO A C 1
ATOM 1539 O O . PRO A 1 192 ? 12.185 -4.739 -31.588 1.00 81.12 192 PRO A O 1
ATOM 1542 N N . ARG A 1 193 ? 13.281 -4.865 -29.630 1.00 84.62 193 ARG A N 1
ATOM 1543 C CA . ARG A 1 193 ? 14.540 -5.386 -30.172 1.00 84.62 193 ARG A CA 1
ATOM 1544 C C . ARG A 1 193 ? 14.773 -6.775 -29.599 1.00 84.62 193 ARG A C 1
ATOM 1546 O O . ARG A 1 193 ? 14.647 -6.972 -28.393 1.00 84.62 193 ARG A O 1
ATOM 1553 N N . LYS A 1 194 ? 15.083 -7.732 -30.469 1.00 86.75 194 LYS A N 1
ATOM 1554 C CA . LYS A 1 194 ? 15.498 -9.076 -30.066 1.00 86.75 194 LYS A CA 1
ATOM 1555 C C . LYS A 1 194 ? 17.016 -9.076 -29.936 1.00 86.75 194 LYS A C 1
ATOM 1557 O O . LYS A 1 194 ? 17.686 -8.539 -30.811 1.00 86.75 194 LYS A O 1
ATOM 1562 N N . PHE A 1 195 ? 17.516 -9.662 -28.857 1.00 87.06 195 PHE A N 1
ATOM 1563 C CA . PHE A 1 195 ? 18.942 -9.836 -28.608 1.00 87.06 195 PHE A CA 1
ATOM 1564 C C . PHE A 1 195 ? 19.239 -11.329 -28.521 1.00 87.06 195 PHE A C 1
ATOM 1566 O O . PHE A 1 195 ? 18.466 -12.078 -27.919 1.00 87.06 195 PHE A O 1
ATOM 1573 N N . HIS A 1 196 ? 20.348 -11.743 -29.108 1.00 91.19 196 HIS A N 1
ATOM 1574 C CA . HIS A 1 196 ? 20.878 -13.093 -29.036 1.00 91.19 196 HIS A CA 1
ATOM 1575 C C . HIS A 1 196 ? 22.103 -13.113 -28.115 1.00 91.19 196 HIS A C 1
ATOM 1577 O O . HIS A 1 196 ? 22.723 -12.072 -27.868 1.00 91.19 196 HIS A O 1
ATOM 1583 N N . PRO A 1 197 ? 22.467 -14.285 -27.566 1.00 90.00 197 PRO A N 1
ATOM 1584 C CA . PRO A 1 197 ? 23.767 -14.449 -26.934 1.00 90.00 197 PRO A CA 1
ATOM 1585 C C . PRO A 1 197 ? 24.875 -13.914 -27.862 1.00 90.00 197 PRO A C 1
ATOM 1587 O O . PRO A 1 197 ? 24.769 -14.033 -29.076 1.00 90.00 197 PRO A O 1
ATOM 1590 N N . GLN A 1 198 ? 25.914 -13.305 -27.282 1.00 89.69 198 GLN A N 1
ATOM 1591 C CA . GLN A 1 198 ? 27.029 -12.641 -27.984 1.00 89.69 198 GLN A CA 1
ATOM 1592 C C . GLN A 1 198 ? 26.730 -11.283 -28.654 1.00 89.69 198 GLN A C 1
ATOM 1594 O O . GLN A 1 198 ? 27.683 -10.616 -29.062 1.00 89.69 198 GLN A O 1
ATOM 1599 N N . ASP A 1 199 ? 25.481 -10.806 -28.685 1.00 90.75 199 ASP A N 1
ATOM 1600 C CA . ASP A 1 199 ? 25.191 -9.448 -29.160 1.00 90.75 199 ASP A CA 1
ATOM 1601 C C . ASP A 1 199 ? 25.852 -8.384 -28.266 1.00 90.75 199 ASP A C 1
ATOM 1603 O O . ASP A 1 199 ? 25.737 -8.396 -27.035 1.00 90.75 199 ASP A O 1
ATOM 1607 N N . LEU A 1 200 ? 26.520 -7.415 -28.896 1.00 89.00 200 LEU A N 1
ATOM 1608 C CA . LEU A 1 200 ? 27.086 -6.263 -28.200 1.00 89.00 200 LEU A CA 1
ATOM 1609 C C . LEU A 1 200 ? 25.989 -5.230 -27.939 1.00 89.00 200 LEU A C 1
ATOM 1611 O O . LEU A 1 200 ? 25.402 -4.668 -28.863 1.00 89.00 200 LEU A O 1
ATOM 1615 N N . ILE A 1 201 ? 25.740 -4.951 -26.661 1.00 83.75 201 ILE A N 1
ATOM 1616 C CA . ILE A 1 201 ? 24.762 -3.953 -26.227 1.00 83.75 201 ILE A CA 1
ATOM 1617 C C . ILE A 1 201 ? 25.450 -2.787 -25.5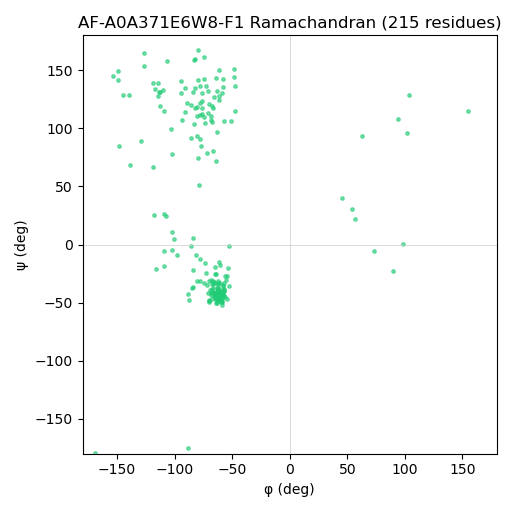22 1.00 83.75 201 ILE A C 1
ATOM 1619 O O . ILE A 1 201 ? 26.358 -2.963 -24.708 1.00 83.75 201 ILE A O 1
ATOM 1623 N N . LEU A 1 202 ? 24.989 -1.572 -25.820 1.00 81.81 202 LEU A N 1
ATOM 1624 C CA . LEU A 1 202 ? 25.430 -0.379 -25.108 1.00 81.81 202 LEU A CA 1
ATOM 1625 C C . LEU A 1 202 ? 24.741 -0.326 -23.747 1.00 81.81 202 LEU A C 1
ATOM 1627 O O . LEU A 1 202 ? 23.518 -0.204 -23.655 1.00 81.81 202 LEU A O 1
ATOM 1631 N N . ARG A 1 203 ? 25.539 -0.393 -22.682 1.00 75.88 203 ARG A N 1
ATOM 1632 C CA . ARG A 1 203 ? 25.052 -0.203 -21.319 1.00 75.88 203 ARG A CA 1
ATOM 1633 C C . ARG A 1 203 ? 25.128 1.271 -20.959 1.00 75.88 203 ARG A C 1
ATOM 1635 O O . ARG A 1 203 ? 26.210 1.852 -20.957 1.00 75.88 203 ARG A O 1
ATOM 1642 N N . LYS A 1 204 ? 23.991 1.859 -20.595 1.00 72.31 204 LYS A N 1
ATOM 1643 C CA . LYS A 1 204 ? 23.957 3.231 -20.089 1.00 72.31 204 LYS A CA 1
ATOM 1644 C C . LYS A 1 204 ? 24.787 3.328 -18.806 1.00 72.31 204 LYS A C 1
ATOM 1646 O O . LYS A 1 204 ? 24.536 2.599 -17.844 1.00 72.31 204 LYS A O 1
ATOM 1651 N N . VAL A 1 205 ? 25.769 4.225 -18.777 1.00 71.69 205 VAL A N 1
ATOM 1652 C CA . VAL A 1 205 ? 26.609 4.433 -17.594 1.00 71.69 205 VAL A CA 1
ATOM 1653 C C . VAL A 1 205 ? 25.882 5.381 -16.643 1.00 71.69 205 VAL A C 1
ATOM 1655 O O . VAL A 1 205 ? 25.813 6.588 -16.856 1.00 71.69 205 VAL A O 1
ATOM 1658 N N . THR A 1 206 ? 25.307 4.848 -15.566 1.00 59.72 206 THR A N 1
ATOM 1659 C CA . THR A 1 206 ? 24.743 5.686 -14.498 1.00 59.72 206 THR A CA 1
ATOM 1660 C C . THR A 1 206 ? 25.892 6.348 -13.736 1.00 59.72 206 THR A C 1
ATOM 1662 O O . THR A 1 206 ? 26.678 5.654 -13.093 1.00 59.72 206 THR A O 1
ATOM 1665 N N . ARG A 1 207 ? 26.014 7.678 -13.842 1.00 53.34 207 ARG A N 1
ATOM 1666 C CA . ARG A 1 207 ? 27.054 8.486 -13.186 1.00 53.34 207 ARG A CA 1
ATOM 1667 C C . ARG A 1 207 ? 27.204 8.127 -11.701 1.00 53.34 207 ARG A C 1
ATOM 1669 O O . ARG A 1 207 ? 26.289 8.350 -10.912 1.00 53.34 207 ARG A O 1
ATOM 1676 N N . LEU A 1 208 ? 28.363 7.584 -11.331 1.00 55.12 208 LEU A N 1
ATOM 1677 C CA . LEU A 1 208 ? 28.829 7.533 -9.944 1.00 55.12 208 LEU A CA 1
ATOM 1678 C C . LEU A 1 208 ? 29.472 8.883 -9.596 1.00 55.12 208 LEU A C 1
ATOM 1680 O O . LEU A 1 208 ? 29.876 9.619 -10.493 1.00 55.12 208 LEU A O 1
ATOM 1684 N N . THR A 1 209 ? 29.575 9.194 -8.305 1.00 48.97 209 THR A N 1
ATOM 1685 C CA . THR A 1 209 ? 29.927 10.498 -7.698 1.00 48.97 209 THR A CA 1
ATOM 1686 C C . THR A 1 209 ? 31.220 11.186 -8.179 1.00 48.97 209 THR A C 1
ATOM 1688 O O . THR A 1 209 ? 31.484 12.302 -7.753 1.00 48.97 209 THR A O 1
ATOM 1691 N N . ASN A 1 210 ? 31.983 10.588 -9.101 1.00 52.75 210 ASN A N 1
ATOM 1692 C CA . ASN A 1 210 ? 33.231 11.119 -9.665 1.00 52.75 210 ASN A CA 1
ATOM 1693 C C . ASN A 1 210 ? 33.153 11.375 -11.188 1.00 52.75 210 ASN A C 1
ATOM 1695 O O . ASN A 1 210 ? 34.157 11.300 -11.893 1.00 52.75 210 ASN A O 1
ATOM 1699 N N . SER A 1 211 ? 31.964 11.614 -11.744 1.00 57.72 211 SER A N 1
ATOM 1700 C CA . SER A 1 211 ? 31.793 11.853 -13.182 1.00 57.72 211 SER A CA 1
ATOM 1701 C C . SER A 1 211 ? 31.873 13.344 -13.541 1.00 57.72 211 SER A C 1
ATOM 1703 O O . SER A 1 211 ? 30.973 14.113 -13.201 1.00 57.72 211 SER A O 1
ATOM 1705 N N . ASN A 1 212 ? 32.908 13.741 -14.285 1.00 64.44 212 ASN A N 1
ATOM 1706 C CA . ASN A 1 212 ? 33.066 15.101 -14.818 1.00 64.44 212 ASN A CA 1
ATOM 1707 C C . ASN A 1 212 ? 32.217 15.331 -16.084 1.00 64.44 212 ASN A C 1
ATOM 1709 O O . ASN A 1 212 ? 31.745 14.382 -16.715 1.00 64.44 212 ASN A O 1
ATOM 1713 N N . LYS A 1 213 ? 32.077 16.601 -16.501 1.00 61.31 213 LYS A N 1
ATOM 1714 C CA . LYS A 1 213 ? 31.286 17.058 -17.669 1.00 61.31 213 LYS A CA 1
ATOM 1715 C C . LYS A 1 213 ? 31.632 16.352 -18.997 1.00 61.31 213 LYS A C 1
ATOM 1717 O O . LYS A 1 213 ? 30.795 16.341 -19.889 1.00 61.31 213 LYS A O 1
ATOM 1722 N N . LEU A 1 214 ? 32.818 15.742 -19.097 1.00 67.94 214 LEU A N 1
ATOM 1723 C CA . LEU A 1 214 ? 33.337 15.042 -20.283 1.00 67.94 214 LEU A CA 1
ATOM 1724 C C . LEU A 1 214 ? 33.221 13.508 -20.223 1.00 67.94 214 LEU A C 1
ATOM 1726 O O . LEU A 1 214 ? 33.729 12.819 -21.102 1.00 67.94 214 LEU A O 1
ATOM 1730 N N . THR A 1 215 ? 32.589 12.948 -19.191 1.00 63.41 215 THR A N 1
ATOM 1731 C CA . THR A 1 215 ? 32.351 11.496 -19.152 1.00 63.41 215 THR A CA 1
ATOM 1732 C C . THR A 1 215 ? 31.256 11.097 -20.154 1.00 63.41 215 THR A C 1
ATOM 1734 O O . THR A 1 215 ? 30.246 11.805 -20.218 1.00 63.41 215 THR A O 1
ATOM 1737 N N . PRO A 1 216 ? 31.431 9.998 -20.924 1.00 58.16 216 PRO A N 1
ATOM 1738 C CA . PRO A 1 216 ? 30.432 9.537 -21.890 1.00 58.16 216 PRO A CA 1
ATOM 1739 C C . PRO A 1 216 ? 29.080 9.265 -21.214 1.00 58.16 216 PRO A C 1
ATOM 1741 O O . PRO A 1 216 ? 29.047 8.672 -20.133 1.00 58.16 216 PRO A O 1
ATOM 1744 N N . ASN A 1 217 ? 27.991 9.717 -21.845 1.00 53.09 217 ASN A N 1
ATOM 1745 C CA . ASN A 1 217 ? 26.605 9.528 -21.385 1.00 53.09 217 ASN A CA 1
ATOM 1746 C C . ASN A 1 217 ? 26.027 8.170 -21.798 1.00 53.09 217 ASN A C 1
ATOM 1748 O O . ASN A 1 217 ? 26.292 7.751 -22.944 1.00 53.09 217 ASN A O 1
#

Secondary structure (DSSP, 8-state):
----PPP-----S--------------------------------S-S-HHHHHHHHHHTT-------TT-GGGGHHHHHHHHHHHHHHHHHHHHHTT-HHHHHHHHHHHHHHSPPTTTSS-HHHHHHSSPPPPHHHHHTT-HHHHT--HHHHHHHHHHHHHHHHHHHHHHHHHHHHHHHHHHHHHHTT-------TT---PPP----TT--TTS--